Protein AF-A0A8C3UJZ3-F1 (afdb_monomer)

InterPro domains:
  IPR001356 Homeodomain [PS50071] (40-111)
  IPR001356 Homeodomain [SM00389] (41-115)
  IPR001356 Homeodomain [cd00086] (43-111)
  IPR009057 Homedomain-like superfamily [SSF46689] (44-112)
  IPR013087 Zinc finger C2H2-type [PF12874] (192-211)
  IPR013087 Zinc finger C2H2-type [PS00028] (129-149)
  IPR013087 Zinc finger C2H2-type [PS00028] (194-215)
  IPR013087 Zinc finger C2H2-type [PS50157] (192-220)
  IPR013087 Zinc finger C2H2-type [SM00355] (127-149)
  IPR013087 Zinc finger C2H2-type [SM00355] (192-215)
  IPR027008 Teashirt family [PTHR12487] (1-232)
  IPR058631 Teashirt homolog 1-3-like, homeodomain [PF26094] (50-114)

Mean predicted aligned error: 18.96 Å

Radius of gyration: 28.38 Å; Cα contacts (8 Å, |Δi|>4): 207; chains: 1; bounding box: 66×86×56 Å

Secondary structure (DSSP, 8-state):
--------------PPP---------------------------------HHHHHHHHHHHHHTEEE-TTS-EEEPPPPHHHHHHHHHHH---HHHHHHHHHHHHHHHHHHSB-SSEE-TTTT--EEE-TTT--EE-SHHHHHHHHHHHHTS-GGGTTT--HHHHHHHHHHTTS----------------EEEETTT--EESSHHHHHHHHHHHH---TTGGGTTEEEE---

pLDDT: mean 71.3, std 23.34, range [29.48, 97.38]

Organism: Catharus ustulatus (NCBI:txid91951)

Sequence (232 aa):
MLKNLTESHTSKSSTPSSISEKSDIDGTTIEEPEESTPAQKRKGRQSNWNPQHLLILQAQFAASLRQTSEGKYIMSDLSPQERMHISRFTGLSMTTISHWLANVKYQLRRTGGTKFLKNLDTGHPVFFCNDCASQIRTPSTYISHLESHLGFRLRDLSKLSSEQINNQIAQAKSPSEKLVTSSPEEDIGTSYQCKLCNRTFASKHAVKLHLSKTHGKSPEDHLLYVSELEKQ

Solvent-accessible surface area (backbone atoms only — not comparable to full-atom values): 15012 Å² total; per-residue (Å²): 132,93,86,81,86,88,87,89,86,87,85,86,84,85,80,86,85,87,88,84,87,88,86,89,87,84,90,83,93,82,83,87,80,92,76,86,77,73,78,82,73,74,71,75,80,74,72,81,80,52,72,67,53,54,48,54,52,51,33,55,52,38,70,33,48,41,72,48,98,86,52,28,56,47,78,53,79,76,52,76,63,58,47,48,30,52,22,68,74,60,72,41,51,69,66,58,54,49,51,51,52,50,50,53,57,47,33,41,75,74,68,48,29,59,94,45,40,30,41,40,84,77,38,60,34,42,34,39,43,84,92,76,70,48,76,38,68,49,52,71,61,45,33,56,51,44,26,64,76,68,75,51,64,77,86,43,49,83,71,60,48,70,68,58,47,56,49,48,70,53,39,76,76,54,94,82,78,91,83,90,83,92,82,81,89,86,79,100,64,64,32,26,26,32,72,87,75,69,48,71,28,87,32,73,65,58,42,51,53,42,39,37,76,76,66,70,46,56,88,75,57,47,68,79,40,48,44,80,46,72,82,130

Foldseek 3Di:
DDDDDDDDDDDDDDDDDDDDDDDDDDDDDDDDDDDDDPDPPPPPPPQPDDPLLVLLLLLVQLVQWDADPVLATDGHDDDPLLLVLSCLQRVDDSVRSVVVSVVQVVCCVPPQDDPAWHDRGVSFIWGADPVPRDIDTHSVVSNVVSCLVLVHHSVCSNPDDSVNSVVSVVCCQPDDDDDDDDDDDDDQAFWKAFQRRRRIDRDPVVQLVCCCPPVVDDSVCSVVGIDTDDDD

Structure (mmCIF, N/CA/C/O backbone):
data_AF-A0A8C3UJZ3-F1
#
_entry.id   AF-A0A8C3UJZ3-F1
#
loop_
_atom_site.group_PDB
_atom_site.id
_atom_site.type_symbol
_atom_site.label_atom_id
_atom_site.label_alt_id
_atom_site.label_comp_id
_atom_site.label_asym_id
_atom_site.label_entity_id
_atom_site.label_seq_id
_atom_site.pdbx_PDB_ins_code
_atom_site.Cartn_x
_atom_site.Cartn_y
_atom_site.Cartn_z
_atom_site.occupancy
_atom_site.B_iso_or_equiv
_atom_site.auth_seq_id
_atom_site.auth_comp_id
_atom_site.auth_asym_id
_atom_site.auth_atom_id
_atom_site.pdbx_PDB_model_num
ATOM 1 N N . MET A 1 1 ? -26.154 40.085 -19.722 1.00 33.50 1 MET A N 1
ATOM 2 C CA . MET A 1 1 ? -25.268 40.525 -20.826 1.00 33.50 1 MET A CA 1
ATOM 3 C C . MET A 1 1 ? -24.692 41.894 -20.480 1.00 33.50 1 MET A C 1
ATOM 5 O O . MET A 1 1 ? -25.422 42.663 -19.877 1.00 33.50 1 MET A O 1
ATOM 9 N N . LEU A 1 2 ? -23.453 42.170 -20.912 1.00 34.91 2 LEU A N 1
ATOM 10 C CA . LEU A 1 2 ? -22.799 43.490 -21.056 1.00 34.91 2 LEU A CA 1
ATOM 11 C C . LEU A 1 2 ? -22.657 44.438 -19.840 1.00 34.91 2 LEU A C 1
ATOM 13 O O . LEU A 1 2 ? -23.647 44.952 -19.327 1.00 34.91 2 LEU A O 1
ATOM 17 N N . LYS A 1 3 ? -21.382 44.760 -19.545 1.00 39.28 3 LYS A N 1
ATOM 18 C CA . LYS A 1 3 ? -20.747 46.046 -19.135 1.00 39.28 3 LYS A CA 1
ATOM 19 C C . LYS A 1 3 ? -19.562 45.705 -18.209 1.00 39.28 3 LYS A C 1
ATOM 21 O O . LYS A 1 3 ? -19.803 45.184 -17.130 1.00 39.28 3 LYS A O 1
ATOM 26 N N . ASN A 1 4 ? -18.290 45.714 -18.623 1.00 32.19 4 ASN A N 1
ATOM 27 C CA . ASN A 1 4 ? -17.420 46.713 -19.286 1.00 32.19 4 ASN A CA 1
ATOM 28 C C . ASN A 1 4 ? -16.524 47.440 -18.264 1.00 32.19 4 ASN A C 1
ATOM 30 O O . ASN A 1 4 ? -17.065 48.108 -17.398 1.00 32.19 4 ASN A O 1
ATOM 34 N N . LEU A 1 5 ? -15.202 47.324 -18.480 1.00 34.84 5 LEU A N 1
ATOM 35 C CA . LEU A 1 5 ? -14.125 48.332 -18.349 1.00 34.84 5 LEU A CA 1
ATOM 36 C C . LEU A 1 5 ? -14.029 49.190 -17.052 1.00 34.84 5 LEU A C 1
ATOM 38 O O . LEU A 1 5 ? -15.002 49.819 -16.659 1.00 34.84 5 LEU A O 1
ATOM 42 N N . THR A 1 6 ? -12.871 49.340 -16.387 1.00 33.91 6 THR A N 1
ATOM 43 C CA . THR A 1 6 ? -11.517 48.788 -16.659 1.00 33.91 6 THR A CA 1
ATOM 44 C C . THR A 1 6 ? -10.861 48.230 -15.364 1.00 33.91 6 THR A C 1
ATOM 46 O O . THR A 1 6 ? -11.423 47.270 -14.849 1.00 33.91 6 THR A O 1
ATOM 49 N N . GLU A 1 7 ? -9.732 48.638 -14.747 1.00 32.38 7 GLU A N 1
ATOM 50 C CA . GLU A 1 7 ? -8.654 49.635 -14.984 1.00 32.38 7 GLU A CA 1
ATOM 51 C C . GLU A 1 7 ? -7.336 49.158 -14.318 1.00 32.38 7 GLU A C 1
ATOM 53 O O . GLU A 1 7 ? -7.323 48.150 -13.610 1.00 32.38 7 GLU A O 1
ATOM 58 N N . SER A 1 8 ? -6.210 49.844 -14.552 1.00 34.34 8 SER A N 1
ATOM 59 C CA . SER A 1 8 ? -4.867 49.428 -14.108 1.00 34.34 8 SER A CA 1
ATOM 60 C C . SER A 1 8 ? -4.338 50.177 -12.880 1.00 34.34 8 SER A C 1
ATOM 62 O O . SER A 1 8 ? -4.344 51.404 -12.876 1.00 34.34 8 SER A O 1
ATOM 64 N N . HIS A 1 9 ? -3.696 49.470 -11.941 1.00 36.22 9 HIS A N 1
ATOM 65 C CA . HIS A 1 9 ? -2.680 50.063 -11.058 1.00 36.22 9 HIS A CA 1
ATOM 66 C C . HIS A 1 9 ? -1.499 49.115 -10.813 1.00 36.22 9 HIS A C 1
ATOM 68 O O . HIS A 1 9 ? -1.666 47.948 -10.465 1.00 36.22 9 HIS A O 1
ATOM 74 N N . THR A 1 10 ? -0.285 49.645 -10.968 1.00 32.81 10 THR A N 1
ATOM 75 C CA . THR A 1 10 ? 0.984 48.967 -10.670 1.00 32.81 10 THR A CA 1
ATOM 76 C C . THR A 1 10 ? 1.541 49.406 -9.321 1.00 32.81 10 THR A C 1
ATOM 78 O O . THR A 1 10 ? 1.505 50.594 -9.005 1.00 32.81 10 THR A O 1
ATOM 81 N N . SER A 1 11 ? 2.198 48.507 -8.588 1.00 32.75 11 SER A N 1
ATOM 82 C CA . SER A 1 11 ? 3.225 48.877 -7.603 1.00 32.75 11 SER A CA 1
ATOM 83 C C . SER A 1 11 ? 4.217 47.736 -7.399 1.00 32.75 11 SER A C 1
ATOM 85 O O . SER A 1 11 ? 3.836 46.568 -7.384 1.00 32.75 11 SER A O 1
ATOM 87 N N . LYS A 1 12 ? 5.501 48.084 -7.274 1.00 33.56 12 LYS A N 1
ATOM 88 C CA . LYS A 1 12 ? 6.601 47.154 -6.989 1.00 33.56 12 LYS A CA 1
ATOM 89 C C . LYS A 1 12 ? 7.040 47.314 -5.535 1.00 33.56 12 LYS A C 1
ATOM 91 O O . LYS A 1 12 ? 6.955 48.403 -4.981 1.00 33.56 12 LYS A O 1
ATOM 96 N N . SER A 1 13 ? 7.590 46.246 -4.974 1.00 32.00 13 SER A N 1
ATOM 97 C CA . SER A 1 13 ? 8.424 46.268 -3.774 1.00 32.00 13 SER A CA 1
ATOM 98 C C . SER A 1 13 ? 9.439 45.131 -3.912 1.00 32.00 13 SER A C 1
ATOM 100 O O . SER A 1 13 ? 9.042 44.051 -4.341 1.00 32.00 13 SER A O 1
ATOM 102 N N . SER A 1 14 ? 10.721 45.200 -3.570 1.00 34.09 14 SER A N 1
ATOM 103 C CA . SER A 1 14 ? 11.725 46.258 -3.367 1.00 34.09 14 SER A CA 1
ATOM 104 C C . SER A 1 14 ? 12.866 45.506 -2.676 1.00 34.09 14 SER A C 1
ATOM 106 O O . SER A 1 14 ? 12.746 45.146 -1.507 1.00 34.09 14 SER A O 1
ATOM 108 N N . THR A 1 15 ? 13.933 45.185 -3.405 1.00 38.44 15 THR A N 1
ATOM 109 C CA . THR A 1 15 ? 15.082 44.433 -2.868 1.00 38.44 15 THR A CA 1
ATOM 110 C C . THR A 1 15 ? 16.143 45.421 -2.371 1.00 38.44 15 THR A C 1
ATOM 112 O O . THR A 1 15 ? 16.404 46.390 -3.086 1.00 38.44 15 THR A O 1
ATOM 115 N N . PRO A 1 16 ? 16.770 45.229 -1.194 1.00 40.16 16 PRO A N 1
ATOM 116 C CA . PRO A 1 16 ? 17.829 46.122 -0.730 1.00 40.16 16 PRO A CA 1
ATOM 117 C C . PRO A 1 16 ? 19.116 45.951 -1.551 1.00 40.16 16 PRO A C 1
ATOM 119 O O . PRO A 1 16 ? 19.526 44.832 -1.863 1.00 40.16 16 PRO A O 1
ATOM 122 N N . SER A 1 17 ? 19.761 47.073 -1.867 1.00 33.62 17 SER A N 1
ATOM 123 C CA . SER A 1 17 ? 21.067 47.128 -2.533 1.00 33.62 17 SER A CA 1
ATOM 124 C C . SER A 1 17 ? 22.223 46.880 -1.560 1.00 33.62 17 SER A C 1
ATOM 126 O O . SER A 1 17 ? 22.108 47.149 -0.366 1.00 33.62 17 SER A O 1
ATOM 128 N N . SER A 1 18 ? 23.380 46.490 -2.095 1.00 36.25 18 SER A N 1
ATOM 129 C CA . SER A 1 18 ? 24.679 46.762 -1.470 1.00 36.25 18 SER A CA 1
ATOM 130 C C . SER A 1 18 ? 25.680 47.197 -2.544 1.00 36.25 18 SER A C 1
ATOM 132 O O . SER A 1 18 ? 25.517 46.847 -3.714 1.00 36.25 18 SER A O 1
ATOM 134 N N . ILE A 1 19 ? 26.664 48.006 -2.158 1.00 37.31 19 ILE A N 1
ATOM 135 C CA . ILE A 1 19 ? 27.559 48.756 -3.053 1.00 37.31 19 ILE A CA 1
ATOM 136 C C . ILE A 1 19 ? 29.014 48.292 -2.929 1.00 37.31 19 ILE A C 1
ATOM 138 O O . ILE A 1 19 ? 29.428 47.807 -1.877 1.00 37.31 19 ILE A O 1
ATOM 142 N N . SER A 1 20 ? 29.807 48.488 -3.985 1.00 33.19 20 SER A N 1
ATOM 143 C CA . SER A 1 20 ? 31.274 48.575 -3.928 1.00 33.19 20 SER A CA 1
ATOM 144 C C . SER A 1 20 ? 31.807 49.300 -5.167 1.00 33.19 20 SER A C 1
ATOM 146 O O . SER A 1 20 ? 31.243 49.185 -6.254 1.00 33.19 20 SER A O 1
ATOM 148 N N . GLU A 1 21 ? 32.873 50.070 -4.975 1.00 32.41 21 GLU A N 1
ATOM 149 C CA . GLU A 1 21 ? 33.509 50.954 -5.962 1.00 32.41 21 GLU A CA 1
ATOM 150 C C . GLU A 1 21 ? 34.534 50.167 -6.812 1.00 32.41 21 GLU A C 1
ATOM 152 O O . GLU A 1 21 ? 35.209 49.274 -6.310 1.00 32.41 21 GLU A O 1
ATOM 157 N N . LYS A 1 22 ? 34.492 50.274 -8.147 1.00 39.88 22 LYS A N 1
ATOM 158 C CA . LYS A 1 22 ? 35.124 51.292 -9.018 1.00 39.88 22 LYS A CA 1
ATOM 159 C C . LYS A 1 22 ? 36.610 51.027 -9.327 1.00 39.88 22 LYS A C 1
ATOM 161 O O . LYS A 1 22 ? 37.468 51.159 -8.461 1.00 39.88 22 LYS A O 1
ATOM 166 N N . SER A 1 23 ? 36.908 50.863 -10.615 1.00 34.34 23 SER A N 1
ATOM 167 C CA . SER A 1 23 ? 38.156 51.319 -11.245 1.00 34.34 23 SER A CA 1
ATOM 168 C C . SER A 1 23 ? 37.944 51.505 -12.754 1.00 34.34 23 SER A C 1
ATOM 170 O O . SER A 1 23 ? 37.215 50.736 -13.376 1.00 34.34 23 SER A O 1
ATOM 172 N N . ASP A 1 24 ? 38.547 52.551 -13.325 1.00 39.00 24 ASP A N 1
ATOM 173 C CA . ASP A 1 24 ? 38.423 52.924 -14.740 1.00 39.00 24 ASP A CA 1
ATOM 174 C C . ASP A 1 24 ? 39.713 52.562 -15.505 1.00 39.00 24 ASP A C 1
ATOM 176 O O . ASP A 1 24 ? 40.813 52.826 -15.014 1.00 39.00 24 ASP A O 1
ATOM 180 N N . ILE A 1 25 ? 39.594 52.002 -16.713 1.00 43.25 25 ILE A N 1
ATOM 181 C CA . ILE A 1 25 ? 40.680 51.893 -17.705 1.00 43.25 25 ILE A CA 1
ATOM 182 C C . ILE A 1 25 ? 40.076 51.845 -19.119 1.00 43.25 25 ILE A C 1
ATOM 184 O O . ILE A 1 25 ? 39.004 51.276 -19.316 1.00 43.25 25 ILE A O 1
ATOM 188 N N . ASP A 1 26 ? 40.741 52.488 -20.078 1.00 37.47 26 ASP A N 1
ATOM 189 C CA . ASP A 1 26 ? 40.218 52.805 -21.413 1.00 37.47 26 ASP A CA 1
ATOM 190 C C . ASP A 1 26 ? 40.831 51.933 -22.531 1.00 37.47 26 ASP A C 1
ATOM 192 O O . ASP A 1 26 ? 41.952 51.440 -22.405 1.00 37.47 26 ASP A O 1
ATOM 196 N N . GLY A 1 27 ? 40.104 51.814 -23.648 1.00 32.28 27 GLY A N 1
ATOM 197 C CA . GLY A 1 27 ? 40.634 51.476 -24.971 1.00 32.28 27 GLY A CA 1
ATOM 198 C C . GLY A 1 27 ? 40.777 49.994 -25.345 1.00 32.28 27 GLY A C 1
ATOM 199 O O . GLY A 1 27 ? 41.798 49.376 -25.054 1.00 32.28 27 GLY A O 1
ATOM 200 N N . THR A 1 28 ? 39.831 49.468 -26.143 1.00 32.19 28 THR A N 1
ATOM 201 C CA . THR A 1 28 ? 40.079 48.773 -27.440 1.00 32.19 28 THR A CA 1
ATOM 202 C C . THR A 1 28 ? 38.766 48.268 -28.061 1.00 32.19 28 THR A C 1
ATOM 204 O O . THR A 1 28 ? 37.969 47.609 -27.401 1.00 32.19 28 THR A O 1
ATOM 207 N N . THR A 1 29 ? 38.565 48.536 -29.355 1.00 40.00 29 THR A N 1
ATOM 208 C CA . THR A 1 29 ? 37.421 48.059 -30.154 1.00 40.00 29 THR A CA 1
ATOM 209 C C . THR A 1 29 ? 37.632 46.629 -30.663 1.00 40.00 29 THR A C 1
ATOM 211 O O . THR A 1 29 ? 38.606 46.386 -31.371 1.00 40.00 29 THR A O 1
ATOM 214 N N . ILE A 1 30 ? 36.684 45.722 -30.394 1.00 38.75 30 ILE A N 1
ATOM 215 C CA . ILE A 1 30 ? 36.446 44.472 -31.148 1.00 38.75 30 ILE A CA 1
ATOM 216 C C . ILE A 1 30 ? 34.920 44.281 -31.275 1.00 38.75 30 ILE A C 1
ATOM 218 O O . ILE A 1 30 ? 34.175 44.675 -30.377 1.00 38.75 30 ILE A O 1
ATOM 222 N N . GLU A 1 31 ? 34.457 43.736 -32.401 1.00 34.25 31 GLU A N 1
ATOM 223 C CA . GLU A 1 31 ? 33.044 43.677 -32.809 1.00 34.25 31 GLU A CA 1
ATOM 224 C C . GLU A 1 31 ? 32.370 42.318 -32.517 1.00 34.25 31 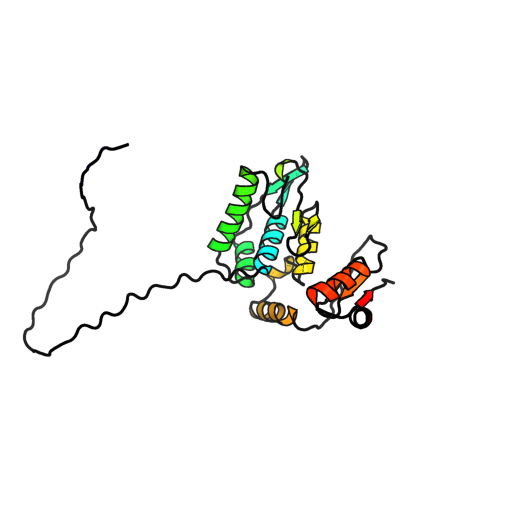GLU A C 1
ATOM 226 O O . GLU A 1 31 ? 32.975 41.285 -32.784 1.00 34.25 31 GLU A O 1
ATOM 231 N N . GLU A 1 32 ? 31.097 42.368 -32.082 1.00 38.25 32 GLU A N 1
ATOM 232 C CA . GLU A 1 32 ? 30.018 41.355 -32.242 1.00 38.25 32 GLU A CA 1
ATOM 233 C C . GLU A 1 32 ? 30.230 39.879 -31.781 1.00 38.25 32 GLU A C 1
ATOM 235 O O . GLU A 1 32 ? 31.341 39.456 -31.467 1.00 38.25 32 GLU A O 1
ATOM 240 N N . PRO A 1 33 ? 29.168 39.033 -31.738 1.00 40.59 33 PRO A N 1
ATOM 241 C CA . PRO A 1 33 ? 27.718 39.301 -31.757 1.00 40.59 33 PRO A CA 1
ATOM 242 C C . PRO A 1 33 ? 27.006 38.838 -30.457 1.00 40.59 33 PRO A C 1
ATOM 244 O O . PRO A 1 33 ? 27.629 38.355 -29.511 1.00 40.59 33 PRO A O 1
ATOM 247 N N . GLU A 1 34 ? 25.672 38.939 -30.402 1.00 43.19 34 GLU A N 1
ATOM 248 C CA . GLU A 1 34 ? 24.874 38.283 -29.354 1.00 43.19 34 GLU A CA 1
ATOM 249 C C . GLU A 1 34 ? 24.897 36.744 -29.481 1.00 43.19 34 GLU A C 1
ATOM 251 O O . GLU A 1 34 ? 24.502 36.204 -30.514 1.00 43.19 34 GLU A O 1
ATOM 256 N N . GLU A 1 35 ? 25.204 36.018 -28.396 1.00 33.97 35 GLU A N 1
ATOM 257 C CA . GLU A 1 35 ? 24.768 34.619 -28.245 1.00 33.97 35 GLU A CA 1
ATOM 258 C C . GLU A 1 35 ? 23.935 34.428 -26.966 1.00 33.97 35 GLU A C 1
ATOM 260 O O . GLU A 1 35 ? 24.427 34.353 -25.835 1.00 33.97 35 GLU A O 1
ATOM 265 N N . SER A 1 36 ? 22.617 34.349 -27.155 1.00 37.31 36 SER A N 1
ATOM 266 C CA . SER A 1 36 ? 21.626 34.259 -26.084 1.00 37.31 36 SER A CA 1
ATOM 267 C C . SER A 1 36 ? 21.578 32.858 -25.458 1.00 37.31 36 SER A C 1
ATOM 269 O O . SER A 1 36 ? 20.699 32.050 -25.776 1.00 37.31 36 SER A O 1
ATOM 271 N N . THR A 1 37 ? 22.512 32.555 -24.551 1.00 32.41 37 THR A N 1
ATOM 272 C CA . THR A 1 37 ? 22.540 31.261 -23.845 1.00 32.41 37 THR A CA 1
ATOM 273 C C . THR A 1 37 ? 21.238 31.026 -23.051 1.00 32.41 37 THR A C 1
ATOM 275 O O . THR A 1 37 ? 20.899 31.789 -22.140 1.00 32.41 37 THR A O 1
ATOM 278 N N . PRO A 1 38 ? 20.443 29.983 -23.370 1.00 37.31 38 PRO A N 1
ATOM 279 C CA . PRO A 1 38 ? 19.124 29.818 -22.776 1.00 37.31 38 PRO A CA 1
ATOM 280 C C . PRO A 1 38 ? 19.246 29.346 -21.326 1.00 37.31 38 PRO A C 1
ATOM 282 O O . PRO A 1 38 ? 19.733 28.245 -21.060 1.00 37.31 38 PRO A O 1
ATOM 285 N N . ALA A 1 39 ? 18.750 30.168 -20.393 1.00 37.94 39 ALA A N 1
ATOM 286 C CA . ALA A 1 39 ? 18.782 29.911 -18.954 1.00 37.94 39 ALA A CA 1
ATOM 287 C C . ALA A 1 39 ? 18.444 28.445 -18.631 1.00 37.94 39 ALA A C 1
ATOM 289 O O . ALA A 1 39 ? 17.346 27.966 -18.935 1.00 37.94 39 ALA A O 1
ATOM 290 N N . GLN A 1 40 ? 19.408 27.740 -18.029 1.00 45.81 40 GLN A N 1
ATOM 291 C CA . GLN A 1 40 ? 19.435 26.281 -17.919 1.00 45.81 40 GLN A CA 1
ATOM 292 C C . GLN A 1 40 ? 18.346 25.767 -16.962 1.00 45.81 40 GLN A C 1
ATOM 294 O O . GLN A 1 40 ? 18.601 25.423 -15.805 1.00 45.81 40 GLN A O 1
ATOM 299 N N . LYS A 1 41 ? 17.099 25.721 -17.452 1.00 36.53 41 LYS A N 1
ATOM 300 C CA . LYS A 1 41 ? 15.920 25.222 -16.737 1.00 36.53 41 LYS A CA 1
ATOM 301 C C . LYS A 1 41 ? 16.212 23.811 -16.242 1.00 36.53 41 LYS A C 1
ATOM 303 O O . LYS A 1 41 ? 16.113 22.849 -17.004 1.00 36.53 41 LYS A O 1
ATOM 308 N N . ARG A 1 42 ? 16.541 23.689 -14.950 1.00 46.16 42 ARG A N 1
ATOM 309 C CA . ARG A 1 42 ? 16.658 22.409 -14.244 1.00 46.16 42 ARG A CA 1
ATOM 310 C C . ARG A 1 42 ? 15.338 21.662 -14.422 1.00 46.16 42 ARG A C 1
ATOM 312 O O . ARG A 1 42 ? 14.379 21.936 -13.704 1.00 46.16 42 ARG A O 1
ATOM 319 N N . LYS A 1 43 ? 15.283 20.739 -15.395 1.00 45.34 43 LYS A N 1
ATOM 320 C CA . LYS A 1 43 ? 14.158 19.814 -15.579 1.00 45.34 43 LYS A CA 1
ATOM 321 C C . LYS A 1 43 ? 13.925 19.151 -14.229 1.00 45.34 43 LYS A C 1
ATOM 323 O O . LYS A 1 43 ? 14.777 18.394 -13.764 1.00 45.34 43 LYS A O 1
ATOM 328 N N . GLY A 1 44 ? 12.808 19.491 -13.586 1.00 41.19 44 GLY A N 1
ATOM 329 C CA . GLY A 1 44 ? 12.451 18.926 -12.293 1.00 41.19 44 GLY A CA 1
ATOM 330 C C . GLY A 1 44 ? 12.494 17.410 -12.414 1.00 41.19 44 GLY A C 1
ATOM 331 O O . GLY A 1 44 ? 11.862 16.856 -13.315 1.00 41.19 44 GLY A O 1
ATOM 332 N N . ARG A 1 45 ? 13.293 16.756 -11.564 1.00 47.91 45 ARG A N 1
ATOM 333 C CA . ARG A 1 45 ? 13.516 15.308 -11.606 1.00 47.91 45 ARG A CA 1
ATOM 334 C C . ARG A 1 45 ? 12.222 14.610 -11.193 1.00 47.91 45 ARG A C 1
ATOM 336 O O . ARG A 1 45 ? 12.060 14.274 -10.022 1.00 47.91 45 ARG A O 1
ATOM 343 N N . GLN A 1 46 ? 11.287 14.462 -12.136 1.00 50.53 46 GLN A N 1
ATOM 344 C CA . GLN A 1 46 ? 10.046 13.735 -11.905 1.00 50.53 46 GLN A CA 1
ATOM 345 C C . GLN A 1 46 ? 10.415 12.360 -11.359 1.00 50.53 46 GLN A C 1
ATOM 347 O O . GLN A 1 46 ? 11.244 11.643 -11.922 1.00 50.53 46 GLN A O 1
ATOM 352 N N . SER A 1 47 ? 9.838 12.026 -10.212 1.00 55.34 47 SER A N 1
ATOM 353 C CA . SER A 1 47 ? 9.971 10.707 -9.628 1.00 55.34 47 SER A CA 1
ATOM 354 C C . SER A 1 47 ? 9.254 9.721 -10.541 1.00 55.34 47 SER A C 1
ATOM 356 O O . SER A 1 47 ? 8.028 9.702 -10.594 1.00 55.34 47 SER A O 1
ATOM 358 N N . ASN A 1 48 ? 10.020 8.918 -11.281 1.00 60.25 48 ASN A N 1
ATOM 359 C CA . ASN A 1 48 ? 9.474 7.864 -12.130 1.00 60.25 48 ASN A CA 1
ATOM 360 C C . ASN A 1 48 ? 8.730 6.850 -11.246 1.00 60.25 48 ASN A C 1
ATOM 362 O O . ASN A 1 48 ? 9.336 6.029 -10.554 1.00 60.25 48 ASN A O 1
ATOM 366 N N . TRP A 1 49 ? 7.403 6.952 -11.234 1.00 76.56 49 TRP A N 1
ATOM 367 C CA . TRP A 1 49 ? 6.523 6.132 -10.412 1.00 76.56 49 TRP A CA 1
ATOM 368 C C . TRP A 1 49 ? 6.351 4.739 -11.025 1.00 76.56 49 TRP A C 1
ATOM 370 O O . TRP A 1 49 ? 5.448 4.496 -11.821 1.00 76.56 49 TRP A O 1
ATOM 380 N N . ASN A 1 50 ? 7.215 3.808 -10.623 1.00 81.94 50 ASN A N 1
ATOM 381 C CA . ASN A 1 50 ? 7.020 2.376 -10.840 1.00 81.94 50 ASN A CA 1
ATOM 382 C C . ASN A 1 50 ? 5.821 1.886 -9.987 1.00 81.94 50 ASN A C 1
ATOM 384 O O . ASN A 1 50 ? 5.772 2.218 -8.798 1.00 81.94 50 ASN A O 1
ATOM 388 N N . PRO A 1 51 ? 4.884 1.078 -10.528 1.00 82.31 51 PRO A N 1
ATOM 389 C CA . PRO A 1 51 ? 3.817 0.433 -9.755 1.00 82.31 51 PRO A CA 1
ATOM 390 C C . PRO A 1 51 ? 4.2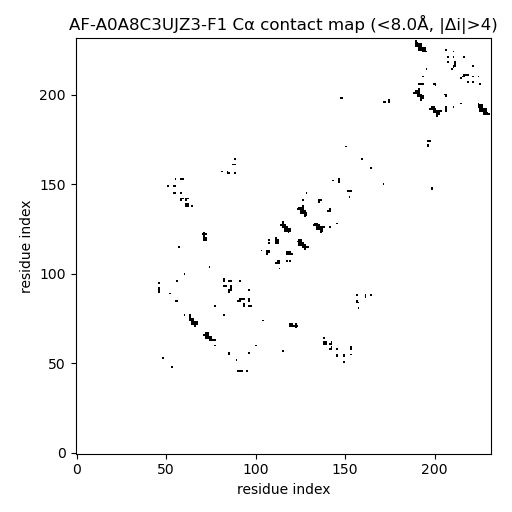82 -0.242 -8.452 1.00 82.31 51 PRO A C 1
ATOM 392 O O . PRO A 1 51 ? 3.619 -0.102 -7.426 1.00 82.31 51 PRO A O 1
ATOM 395 N N . GLN A 1 52 ? 5.463 -0.873 -8.438 1.00 85.88 52 GLN A N 1
ATOM 396 C CA . GLN A 1 52 ? 6.038 -1.494 -7.234 1.00 85.88 52 GLN A CA 1
ATOM 397 C C . GLN A 1 52 ? 6.243 -0.492 -6.082 1.00 85.88 52 GLN A C 1
ATOM 399 O O . GLN A 1 52 ? 6.097 -0.857 -4.916 1.00 85.88 52 GLN A O 1
ATOM 404 N N . HIS A 1 53 ? 6.516 0.786 -6.377 1.00 91.44 53 HIS A N 1
ATOM 405 C CA . HIS A 1 53 ? 6.659 1.821 -5.346 1.00 91.44 53 HIS A CA 1
ATOM 406 C C . HIS A 1 53 ? 5.338 2.066 -4.605 1.00 91.44 53 HIS A C 1
ATOM 408 O O . HIS A 1 53 ? 5.351 2.351 -3.408 1.00 91.44 53 HIS A O 1
ATOM 414 N N . LEU A 1 54 ? 4.194 1.931 -5.290 1.00 93.19 54 LEU A N 1
ATOM 415 C CA . LEU A 1 54 ? 2.879 2.045 -4.660 1.00 93.19 54 LEU A CA 1
ATOM 416 C C . LEU A 1 54 ? 2.597 0.846 -3.751 1.00 93.19 54 LEU A C 1
ATOM 418 O O . LEU A 1 54 ? 2.101 1.061 -2.650 1.00 93.19 54 LEU A O 1
ATOM 422 N N . LEU A 1 55 ? 2.963 -0.377 -4.149 1.00 93.81 55 LEU A N 1
ATOM 423 C CA . LEU A 1 55 ? 2.824 -1.566 -3.294 1.00 93.81 55 LEU A CA 1
ATOM 424 C C . LEU A 1 55 ? 3.652 -1.413 -2.002 1.00 93.81 55 LEU A C 1
ATOM 426 O O . LEU A 1 55 ? 3.129 -1.597 -0.905 1.00 93.81 55 LEU A O 1
ATOM 430 N N . ILE A 1 56 ? 4.914 -0.978 -2.118 1.00 94.06 56 ILE A N 1
ATOM 431 C CA . ILE A 1 56 ? 5.800 -0.722 -0.967 1.00 94.06 56 ILE A CA 1
ATOM 432 C C . ILE A 1 56 ? 5.206 0.347 -0.039 1.00 94.06 56 ILE A C 1
ATOM 434 O O . ILE A 1 56 ? 5.131 0.138 1.171 1.00 94.06 56 ILE A O 1
ATOM 438 N N . LEU A 1 57 ? 4.747 1.478 -0.587 1.00 95.56 57 LEU A N 1
ATOM 439 C CA . LEU A 1 57 ? 4.157 2.565 0.201 1.00 95.56 57 LEU A CA 1
ATOM 440 C C . LEU A 1 57 ? 2.830 2.173 0.864 1.00 95.56 57 LEU A C 1
ATOM 442 O O . LEU A 1 57 ? 2.596 2.548 2.011 1.00 95.56 57 LEU A O 1
ATOM 446 N N . GLN A 1 58 ? 1.978 1.402 0.185 1.00 96.06 58 GLN A N 1
ATOM 447 C CA . GLN A 1 58 ? 0.728 0.889 0.749 1.00 96.06 58 GLN A CA 1
ATOM 448 C C . GLN A 1 58 ? 0.975 -0.100 1.887 1.00 96.06 58 GLN A C 1
ATOM 450 O O . GLN A 1 58 ? 0.303 -0.015 2.914 1.00 96.06 58 GLN A O 1
ATOM 455 N N . ALA A 1 59 ? 1.947 -1.002 1.741 1.00 95.50 59 ALA A N 1
ATOM 456 C CA . ALA A 1 59 ? 2.270 -1.971 2.781 1.00 95.50 59 ALA A CA 1
ATOM 457 C C . ALA A 1 59 ? 2.951 -1.312 3.993 1.00 95.50 59 ALA A C 1
ATOM 459 O O . ALA A 1 59 ? 2.601 -1.613 5.131 1.00 95.50 59 ALA A O 1
ATOM 460 N N . GLN A 1 60 ? 3.852 -0.350 3.768 1.00 95.19 60 GLN A N 1
ATOM 461 C CA . GLN A 1 60 ? 4.449 0.468 4.833 1.00 95.19 60 GLN A CA 1
ATOM 462 C C . GLN A 1 60 ? 3.399 1.329 5.551 1.00 95.19 60 GLN A C 1
ATOM 464 O O . GLN A 1 60 ? 3.394 1.423 6.777 1.00 95.19 60 GLN A O 1
ATOM 469 N N . PHE A 1 61 ? 2.441 1.897 4.812 1.00 96.12 61 PHE A N 1
ATOM 470 C CA . PHE A 1 61 ? 1.296 2.576 5.414 1.00 96.12 61 PHE A CA 1
ATOM 471 C C . PHE A 1 61 ? 0.446 1.613 6.256 1.00 96.12 61 PHE A C 1
ATOM 473 O O . PHE A 1 61 ? 0.131 1.939 7.400 1.00 96.12 61 PHE A O 1
ATOM 480 N N . ALA A 1 62 ? 0.128 0.418 5.746 1.00 95.88 62 ALA A N 1
ATOM 481 C CA . ALA A 1 62 ? -0.618 -0.599 6.488 1.00 95.88 62 ALA A CA 1
ATOM 482 C C . ALA A 1 62 ? 0.122 -1.058 7.759 1.00 95.88 62 ALA A C 1
ATOM 484 O O . ALA A 1 62 ? -0.513 -1.229 8.795 1.00 95.88 62 ALA A O 1
ATOM 485 N N . ALA A 1 63 ? 1.454 -1.172 7.718 1.00 94.38 63 ALA A N 1
ATOM 486 C CA . ALA A 1 63 ? 2.287 -1.492 8.881 1.00 94.38 63 ALA A CA 1
ATOM 487 C C . ALA A 1 63 ? 2.300 -0.374 9.943 1.00 94.38 63 ALA A C 1
ATOM 489 O O . ALA A 1 63 ? 2.473 -0.649 11.128 1.00 94.38 63 ALA A O 1
ATOM 490 N N . SER A 1 64 ? 2.068 0.882 9.542 1.00 94.00 64 SER A N 1
ATOM 491 C CA . SER A 1 64 ? 1.947 2.021 10.467 1.00 94.00 64 SER A CA 1
ATOM 492 C C . SER A 1 64 ? 0.592 2.105 11.192 1.00 94.00 64 SER A C 1
ATOM 494 O O . SER A 1 64 ? 0.431 2.913 12.116 1.00 94.00 64 SER A O 1
ATOM 496 N N . LEU A 1 65 ? -0.394 1.288 10.804 1.00 93.94 65 LEU A N 1
ATOM 497 C CA . LEU A 1 65 ? -1.698 1.233 11.464 1.00 93.94 65 LEU A CA 1
ATOM 498 C C . LEU A 1 65 ? -1.586 0.489 12.800 1.00 93.94 65 LEU A C 1
ATOM 500 O O . LEU A 1 65 ? -1.209 -0.680 12.842 1.00 93.94 65 LEU A O 1
ATOM 504 N N . ARG A 1 66 ? -1.972 1.149 13.894 1.00 92.00 66 ARG A N 1
ATOM 505 C CA . ARG A 1 66 ? -2.113 0.520 15.216 1.00 92.00 66 ARG A CA 1
ATOM 506 C C . ARG A 1 66 ? -3.590 0.375 15.551 1.00 92.00 66 ARG A C 1
ATOM 508 O O . ARG A 1 66 ? -4.353 1.312 15.339 1.00 92.00 66 ARG A O 1
ATOM 515 N N . GLN A 1 67 ? -3.984 -0.782 16.069 1.00 91.19 67 GLN A N 1
ATOM 516 C CA . GLN A 1 67 ? -5.335 -0.993 16.585 1.00 91.19 67 GLN A CA 1
ATOM 517 C C . GLN A 1 67 ? -5.420 -0.491 18.033 1.00 91.19 67 GLN A C 1
ATOM 519 O O . GLN A 1 67 ? -4.460 -0.636 18.791 1.00 91.19 67 GLN A O 1
ATOM 524 N N . THR A 1 68 ? -6.539 0.122 18.411 1.00 90.00 68 THR A N 1
ATOM 525 C CA . THR A 1 68 ? -6.834 0.511 19.797 1.00 90.00 68 THR A CA 1
ATOM 526 C C . THR A 1 68 ? -7.612 -0.594 20.515 1.00 90.00 68 THR A C 1
ATOM 528 O O . THR A 1 68 ? -8.115 -1.525 19.887 1.00 90.00 68 THR A O 1
ATOM 531 N N . SER A 1 69 ? -7.763 -0.476 21.836 1.00 87.88 69 SER A N 1
ATOM 532 C CA . SER A 1 69 ? -8.633 -1.346 22.644 1.00 87.88 69 SER A CA 1
ATOM 533 C C . SER A 1 69 ? -10.103 -1.331 22.199 1.00 87.88 69 SER A C 1
ATOM 535 O O . SER A 1 69 ? -10.818 -2.299 22.423 1.00 87.88 69 SER A O 1
ATOM 537 N N . GLU A 1 70 ? -10.547 -0.269 21.519 1.00 84.12 70 GLU A N 1
ATOM 538 C CA . GLU A 1 70 ? -11.883 -0.151 20.912 1.00 84.12 70 GLU A CA 1
ATOM 539 C C . GLU A 1 70 ? -11.990 -0.834 19.531 1.00 84.12 70 GLU A C 1
ATOM 541 O O . GLU A 1 70 ? -12.967 -0.633 18.813 1.00 84.12 70 GLU A O 1
ATOM 546 N N . GLY A 1 71 ? -10.957 -1.556 19.083 1.00 82.56 71 GLY A N 1
ATOM 547 C CA . GLY A 1 71 ? -10.899 -2.203 17.766 1.00 82.56 71 GLY A CA 1
ATOM 548 C C . GLY A 1 71 ? -10.665 -1.255 16.578 1.00 82.56 71 GLY A C 1
ATOM 549 O O . GLY A 1 71 ? -10.344 -1.723 15.485 1.00 82.56 71 GLY A O 1
ATOM 550 N N . LYS A 1 72 ? -10.768 0.066 16.778 1.00 88.12 72 LYS A N 1
ATOM 551 C CA . LYS A 1 72 ? -10.502 1.113 15.773 1.00 88.12 72 LYS A CA 1
ATOM 552 C C . LYS A 1 72 ? -9.016 1.179 15.408 1.00 88.12 72 LYS A C 1
ATOM 554 O O . LYS A 1 72 ? -8.158 0.824 16.211 1.00 88.12 72 LYS A O 1
ATOM 559 N N . TYR A 1 73 ? -8.696 1.702 14.224 1.00 90.56 73 TYR A N 1
ATOM 560 C CA . TYR A 1 73 ? -7.309 1.867 13.776 1.00 90.56 73 TYR A CA 1
ATOM 561 C C . TYR A 1 73 ? -6.860 3.331 13.769 1.00 90.56 73 TYR A C 1
ATOM 563 O O . TYR A 1 73 ? -7.480 4.189 13.141 1.00 90.56 73 TYR A O 1
ATOM 571 N N . ILE A 1 74 ? -5.720 3.603 14.405 1.00 90.75 74 ILE A N 1
ATOM 572 C CA . ILE A 1 74 ? -5.020 4.889 14.350 1.00 90.75 74 ILE A CA 1
ATOM 573 C C . ILE A 1 74 ? -3.824 4.818 13.392 1.00 90.75 74 ILE A C 1
ATOM 575 O O . ILE A 1 74 ? -3.083 3.835 13.340 1.00 90.75 74 ILE A O 1
ATOM 579 N N . MET A 1 75 ? -3.630 5.888 12.621 1.00 92.06 75 MET A N 1
ATOM 580 C CA . MET A 1 75 ? -2.547 6.006 11.643 1.00 92.06 75 MET A CA 1
ATOM 581 C C . MET A 1 75 ? -1.304 6.612 12.303 1.00 92.06 75 MET A C 1
ATOM 583 O O . MET A 1 75 ? -1.227 7.837 12.439 1.00 92.06 75 MET A O 1
ATOM 587 N N . SER A 1 76 ? -0.320 5.786 12.671 1.00 89.81 76 SER A N 1
ATOM 588 C CA . SER A 1 76 ? 0.986 6.291 13.126 1.00 89.81 76 SER A CA 1
ATOM 589 C C . SER A 1 76 ? 1.656 7.101 12.011 1.00 89.81 76 SER A C 1
ATOM 591 O O . SER A 1 76 ? 1.348 6.942 10.827 1.00 89.81 76 SER A O 1
ATOM 593 N N . ASP A 1 77 ? 2.591 7.984 12.347 1.00 89.00 77 ASP A N 1
ATOM 594 C CA . ASP A 1 77 ? 3.571 8.444 11.363 1.00 89.00 77 ASP A CA 1
ATOM 595 C C . ASP A 1 77 ? 4.730 7.458 11.285 1.00 89.00 77 ASP A C 1
ATOM 597 O O . ASP A 1 77 ? 5.201 6.967 12.308 1.00 89.00 77 ASP A O 1
ATOM 601 N N . LEU A 1 78 ? 5.190 7.186 10.061 1.00 90.44 78 LEU A N 1
ATOM 602 C CA . LEU A 1 78 ? 6.488 6.550 9.864 1.00 90.44 78 LEU A CA 1
ATOM 603 C C . LEU A 1 78 ? 7.567 7.445 10.485 1.00 90.44 78 LEU A C 1
ATOM 605 O O . LEU A 1 78 ? 7.462 8.677 10.475 1.00 90.44 78 LEU A O 1
ATOM 609 N N . SER A 1 79 ? 8.634 6.840 10.981 1.00 91.00 79 SER A N 1
ATOM 610 C CA . SER A 1 79 ? 9.845 7.534 11.410 1.00 91.00 79 SER A CA 1
ATOM 611 C C . SER A 1 79 ? 10.599 8.148 10.216 1.00 91.00 79 SER A C 1
ATOM 613 O O . SER A 1 79 ? 10.363 7.793 9.052 1.00 91.00 79 SER A O 1
ATOM 615 N N . PRO A 1 80 ? 11.543 9.078 10.453 1.00 91.44 80 PRO A N 1
ATOM 616 C CA . PRO A 1 80 ? 12.482 9.515 9.419 1.00 91.44 80 PRO A CA 1
ATOM 617 C C . PRO A 1 80 ? 13.298 8.348 8.836 1.00 91.44 80 PRO A C 1
ATOM 619 O O . PRO A 1 80 ? 13.585 8.340 7.641 1.00 91.44 80 PRO A O 1
ATOM 622 N N . GLN A 1 81 ? 13.614 7.337 9.653 1.00 90.62 81 GLN A N 1
ATOM 623 C CA . GLN A 1 81 ? 14.406 6.174 9.253 1.00 90.62 81 GLN A CA 1
ATOM 624 C C . GLN A 1 81 ? 13.631 5.225 8.321 1.00 90.62 81 GLN A C 1
ATOM 626 O O . GLN A 1 81 ? 14.156 4.826 7.286 1.00 90.62 81 GLN A O 1
ATOM 631 N N . GLU A 1 82 ? 12.362 4.924 8.613 1.00 90.50 82 GLU A N 1
ATOM 632 C CA . GLU A 1 82 ? 11.508 4.125 7.715 1.00 90.50 82 GLU A CA 1
ATOM 633 C C . GLU A 1 82 ? 11.310 4.824 6.364 1.00 90.50 82 GLU A C 1
ATOM 635 O O . GLU A 1 82 ? 11.451 4.192 5.315 1.00 90.50 82 GLU A O 1
ATOM 640 N N . ARG A 1 83 ? 11.092 6.151 6.362 1.00 93.25 83 ARG A N 1
ATOM 641 C CA . ARG A 1 83 ? 11.089 6.932 5.111 1.00 93.25 83 ARG A CA 1
ATOM 642 C C . ARG A 1 83 ? 12.433 6.815 4.381 1.00 93.25 83 ARG A C 1
ATOM 644 O O . ARG A 1 83 ? 12.428 6.623 3.165 1.00 93.25 83 ARG A O 1
ATOM 651 N N . MET A 1 84 ? 13.567 6.891 5.089 1.00 92.12 84 MET A N 1
ATOM 652 C CA . MET A 1 84 ? 14.910 6.734 4.509 1.00 92.12 84 MET A CA 1
ATOM 653 C C . MET A 1 84 ? 15.095 5.375 3.822 1.00 92.12 84 MET A C 1
ATOM 655 O O . MET A 1 84 ? 15.582 5.343 2.693 1.00 92.12 84 MET A O 1
ATOM 659 N N . HIS A 1 85 ? 14.659 4.275 4.441 1.00 90.19 85 HIS A N 1
ATOM 660 C CA . HIS A 1 85 ? 14.704 2.941 3.830 1.00 90.19 85 HIS A CA 1
ATOM 661 C C . HIS A 1 85 ? 13.868 2.875 2.540 1.00 90.19 85 HIS A C 1
ATOM 663 O O . HIS A 1 85 ? 14.372 2.457 1.498 1.00 90.19 85 HIS A O 1
ATOM 669 N N . ILE A 1 86 ? 12.629 3.386 2.563 1.00 90.94 86 ILE A N 1
ATOM 670 C CA . ILE A 1 86 ? 11.763 3.453 1.371 1.00 90.94 86 ILE A CA 1
ATOM 671 C C . ILE A 1 86 ? 12.423 4.276 0.252 1.00 90.94 86 ILE A C 1
ATOM 673 O O . ILE A 1 86 ? 12.360 3.889 -0.913 1.00 90.94 86 ILE A O 1
ATOM 677 N N . SER A 1 87 ? 13.080 5.391 0.578 1.00 91.19 87 SER A N 1
ATOM 678 C CA . SER A 1 87 ? 13.764 6.248 -0.401 1.00 91.19 87 SER A CA 1
ATOM 679 C C . SER A 1 87 ? 14.991 5.586 -1.019 1.00 91.19 87 SER A C 1
ATOM 681 O O . SER A 1 87 ? 15.143 5.632 -2.238 1.00 91.19 87 SER A O 1
ATOM 683 N N . ARG A 1 88 ? 15.818 4.909 -0.208 1.00 87.06 88 ARG A N 1
ATOM 684 C CA . ARG A 1 88 ? 16.963 4.124 -0.699 1.00 87.06 88 ARG A CA 1
ATOM 685 C C . ARG A 1 88 ? 16.520 3.020 -1.660 1.00 87.06 88 ARG A C 1
ATOM 687 O O . ARG A 1 88 ? 17.167 2.825 -2.680 1.00 87.06 88 ARG A O 1
ATOM 694 N N . PHE A 1 89 ? 15.397 2.359 -1.373 1.00 84.75 89 PHE A N 1
ATOM 695 C CA . PHE A 1 89 ? 14.869 1.288 -2.219 1.00 84.75 89 PHE A CA 1
ATOM 696 C C . PHE A 1 89 ? 14.178 1.781 -3.501 1.00 84.75 89 PHE A C 1
ATOM 698 O O . PHE A 1 89 ? 14.362 1.206 -4.567 1.00 84.75 89 PHE A O 1
ATOM 705 N N . THR A 1 90 ? 13.361 2.834 -3.415 1.00 87.06 90 THR A N 1
ATOM 706 C CA . THR A 1 90 ? 12.497 3.286 -4.531 1.00 87.06 90 THR A CA 1
ATOM 707 C C . THR A 1 90 ? 13.071 4.450 -5.345 1.00 87.06 90 THR A C 1
ATOM 709 O O . THR A 1 90 ? 12.485 4.863 -6.344 1.00 87.06 90 THR A O 1
ATOM 712 N N . GLY A 1 91 ? 14.164 5.074 -4.894 1.00 88.06 91 GLY A N 1
ATOM 713 C CA . GLY A 1 91 ? 14.687 6.315 -5.476 1.00 88.06 91 GLY A CA 1
ATOM 714 C C . GLY A 1 91 ? 13.757 7.534 -5.338 1.00 88.06 91 GLY A C 1
ATOM 715 O O . GLY A 1 91 ? 14.074 8.608 -5.856 1.00 88.06 91 GLY A O 1
ATOM 716 N N . LEU A 1 92 ? 12.610 7.405 -4.654 1.00 90.50 92 LEU A N 1
ATOM 717 C CA . LEU A 1 92 ? 11.696 8.511 -4.361 1.00 90.50 92 LEU A CA 1
ATOM 718 C C . LEU A 1 92 ? 12.292 9.424 -3.281 1.00 90.50 92 LEU A C 1
ATOM 720 O O . LEU A 1 92 ? 12.908 8.948 -2.330 1.00 90.50 92 LEU A O 1
ATOM 724 N N . SER A 1 93 ? 12.075 10.739 -3.370 1.00 92.06 93 SER A N 1
ATOM 725 C CA . SER A 1 93 ? 12.564 11.672 -2.342 1.00 92.06 93 SER A CA 1
ATOM 726 C C . SER A 1 93 ? 11.764 11.580 -1.033 1.00 92.06 93 SER A C 1
ATOM 728 O O . SER A 1 93 ? 10.579 11.235 -1.047 1.00 92.06 93 SER A O 1
ATOM 730 N N . MET A 1 94 ? 12.373 11.989 0.092 1.00 92.38 94 MET A N 1
ATOM 731 C CA . MET A 1 94 ? 11.686 12.156 1.389 1.00 92.38 94 MET A CA 1
ATOM 732 C C . MET A 1 94 ? 10.380 12.943 1.260 1.00 92.38 94 MET A C 1
ATOM 734 O O . MET A 1 94 ? 9.352 12.546 1.808 1.00 92.38 94 MET A O 1
ATOM 738 N N . THR A 1 95 ? 10.412 14.034 0.496 1.00 93.06 95 THR A N 1
ATOM 739 C CA . THR A 1 95 ? 9.266 14.908 0.237 1.00 93.06 95 THR A CA 1
ATOM 740 C C . THR A 1 95 ? 8.182 14.190 -0.565 1.00 93.06 95 THR A C 1
ATOM 742 O O . THR A 1 95 ? 7.014 14.265 -0.204 1.00 93.06 95 THR A O 1
ATOM 745 N N . THR A 1 96 ? 8.557 13.421 -1.595 1.00 94.00 96 THR A N 1
ATOM 746 C CA . THR A 1 96 ? 7.616 12.624 -2.407 1.00 94.00 96 THR A CA 1
ATOM 747 C C . THR A 1 96 ? 6.878 11.593 -1.550 1.00 94.00 96 THR A C 1
ATOM 749 O O . THR A 1 96 ? 5.652 11.513 -1.590 1.00 94.00 96 THR A O 1
ATOM 752 N N . ILE A 1 97 ? 7.624 10.846 -0.730 1.00 94.31 97 ILE A N 1
ATOM 753 C CA . ILE A 1 97 ? 7.086 9.835 0.192 1.00 94.31 97 ILE A CA 1
ATOM 754 C C . ILE A 1 97 ? 6.164 10.497 1.227 1.00 94.31 97 ILE A C 1
ATOM 756 O O . ILE A 1 97 ? 5.050 10.033 1.463 1.00 94.31 97 ILE A O 1
ATOM 760 N N . SER A 1 98 ? 6.592 11.620 1.806 1.00 95.06 98 SER A N 1
ATOM 761 C CA . SER A 1 98 ? 5.827 12.344 2.830 1.00 95.06 98 SER A CA 1
ATOM 762 C C . SER A 1 98 ? 4.542 12.966 2.279 1.00 95.06 98 SER A C 1
ATOM 764 O O . SER A 1 98 ? 3.504 12.871 2.928 1.00 95.06 98 SER A O 1
ATOM 766 N N . HIS A 1 99 ? 4.570 13.534 1.070 1.00 95.62 99 HIS A N 1
ATOM 767 C CA . HIS A 1 99 ? 3.376 14.055 0.397 1.00 95.62 99 HIS A CA 1
ATOM 768 C C . HIS A 1 99 ? 2.381 12.942 0.040 1.00 95.62 99 HIS A C 1
ATOM 770 O O . HIS A 1 99 ? 1.178 13.135 0.207 1.00 95.62 99 HIS A O 1
ATOM 776 N N . TRP A 1 100 ? 2.857 11.765 -0.389 1.00 95.81 100 TRP A N 1
ATOM 777 C CA . TRP A 1 100 ? 1.989 10.607 -0.632 1.00 95.81 100 TRP A CA 1
ATOM 778 C C . TRP A 1 100 ? 1.299 10.142 0.660 1.00 95.81 100 TRP A C 1
ATOM 780 O O . TRP A 1 100 ? 0.076 10.008 0.693 1.00 95.81 100 TRP A O 1
ATOM 790 N N . LEU A 1 101 ? 2.058 9.989 1.753 1.00 96.12 101 LEU A N 1
ATOM 791 C CA . LEU A 1 101 ? 1.524 9.607 3.068 1.00 96.12 101 LEU A CA 1
ATOM 792 C C . LEU A 1 101 ? 0.513 10.638 3.591 1.00 96.12 101 LEU A C 1
ATOM 794 O O . LEU A 1 101 ? -0.560 10.265 4.065 1.00 96.12 101 LEU A O 1
ATOM 798 N N . ALA A 1 102 ? 0.821 11.932 3.469 1.00 95.50 102 ALA A N 1
ATOM 799 C CA . ALA A 1 102 ? -0.080 13.013 3.856 1.00 95.50 102 ALA A CA 1
ATOM 800 C C . ALA A 1 102 ? -1.377 13.003 3.029 1.00 95.50 102 ALA A C 1
ATOM 802 O O . ALA A 1 102 ? -2.457 13.162 3.594 1.00 95.50 102 ALA A O 1
ATOM 803 N N . ASN A 1 103 ? -1.298 12.750 1.717 1.00 95.75 103 ASN A N 1
ATOM 804 C CA . ASN A 1 103 ? -2.470 12.635 0.847 1.00 95.75 103 ASN A CA 1
ATOM 805 C C . ASN A 1 103 ? -3.364 11.446 1.240 1.00 95.75 103 ASN A C 1
ATOM 807 O O . ASN A 1 103 ? -4.574 11.618 1.370 1.00 95.75 103 ASN A O 1
ATOM 811 N N . VAL A 1 104 ? -2.778 10.275 1.512 1.00 95.88 104 VAL A N 1
ATOM 812 C CA . VAL A 1 104 ? -3.506 9.086 1.991 1.00 95.88 104 VAL A CA 1
ATOM 813 C C . VAL A 1 104 ? -4.193 9.360 3.333 1.00 95.88 104 VAL A C 1
ATOM 815 O O . VAL A 1 104 ? -5.399 9.138 3.455 1.00 95.88 104 VAL A O 1
ATOM 818 N N . LYS A 1 105 ? -3.473 9.921 4.316 1.00 94.69 105 LYS A N 1
ATOM 819 C CA . LYS A 1 105 ? -4.041 10.309 5.622 1.00 94.69 105 LYS A CA 1
ATOM 820 C C . LYS A 1 105 ? -5.155 11.353 5.490 1.00 94.69 105 LYS A C 1
ATOM 822 O O . LYS A 1 105 ? -6.146 11.279 6.213 1.00 94.69 105 LYS A O 1
ATOM 827 N N . TYR A 1 106 ? -5.009 12.313 4.576 1.00 95.31 106 TYR A N 1
ATOM 828 C CA . TYR A 1 106 ? -6.011 13.345 4.303 1.00 95.31 106 TYR A CA 1
ATOM 829 C C . TYR A 1 106 ? -7.287 12.761 3.689 1.00 95.31 106 TYR A C 1
ATOM 831 O O . TYR A 1 106 ? -8.380 13.069 4.158 1.00 95.31 106 TYR A O 1
ATOM 839 N N . GLN A 1 107 ? -7.159 11.891 2.683 1.00 94.94 107 GLN A N 1
ATOM 840 C CA . GLN A 1 107 ? -8.300 11.225 2.0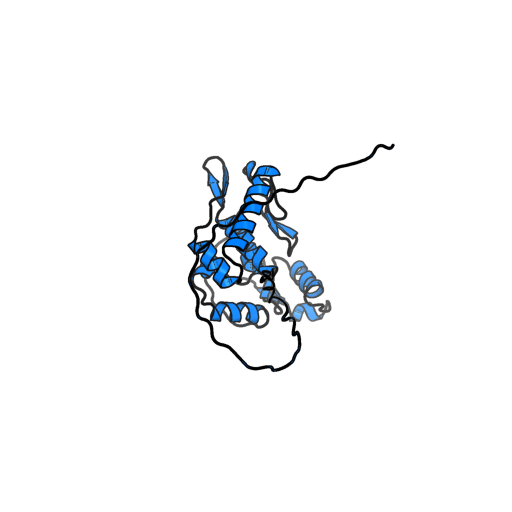52 1.00 94.94 107 GLN A CA 1
ATOM 841 C C . GLN A 1 107 ? -9.069 10.374 3.068 1.00 94.94 107 GLN A C 1
ATOM 843 O O . GLN A 1 107 ? -10.261 10.594 3.255 1.00 94.94 107 GLN A O 1
ATOM 848 N N . LEU A 1 108 ? -8.384 9.519 3.838 1.00 93.69 108 LEU A N 1
ATOM 849 C CA . LEU A 1 108 ? -9.020 8.715 4.892 1.00 93.69 108 LEU A CA 1
ATOM 850 C C . LEU A 1 108 ? -9.800 9.573 5.904 1.00 93.69 108 LEU A C 1
ATOM 852 O O . LEU A 1 108 ? -10.901 9.198 6.290 1.00 93.69 108 LEU A O 1
ATOM 856 N N . ARG A 1 109 ? -9.275 10.748 6.283 1.00 92.06 109 ARG A N 1
ATOM 857 C CA . ARG A 1 109 ? -9.951 11.694 7.192 1.00 92.06 109 ARG A CA 1
ATOM 858 C C . ARG A 1 109 ? -11.096 12.491 6.555 1.00 92.06 109 ARG A C 1
ATOM 860 O O . ARG A 1 109 ? -11.972 12.933 7.288 1.00 92.06 109 ARG A O 1
ATOM 867 N N . ARG A 1 110 ? -11.081 12.732 5.238 1.00 93.25 110 ARG A N 1
ATOM 868 C CA . ARG A 1 110 ? -12.067 13.591 4.547 1.00 93.25 110 ARG A CA 1
ATOM 869 C C . ARG A 1 110 ? -13.179 12.816 3.834 1.00 93.25 110 ARG A C 1
ATOM 871 O O . ARG A 1 110 ? -14.266 13.357 3.665 1.00 93.25 110 ARG A O 1
ATOM 878 N N . THR A 1 111 ? -12.909 11.596 3.378 1.00 92.56 111 THR A N 1
ATOM 879 C CA . THR A 1 111 ? -13.819 10.802 2.529 1.00 92.56 111 THR A CA 1
ATOM 880 C C . THR A 1 111 ? -14.035 9.371 3.035 1.00 92.56 111 THR A C 1
ATOM 882 O O . THR A 1 111 ? -14.713 8.591 2.371 1.00 92.56 111 THR A O 1
ATOM 885 N N . GLY A 1 112 ? -13.451 8.999 4.183 1.00 88.12 112 GLY A N 1
ATOM 886 C CA . GLY A 1 112 ? -13.539 7.647 4.758 1.00 88.12 112 GLY A CA 1
ATOM 887 C C . GLY A 1 112 ? -12.763 6.571 3.982 1.00 88.12 112 GLY A C 1
ATOM 888 O O . GLY A 1 112 ? -12.824 5.385 4.319 1.00 88.12 112 GLY A O 1
ATOM 889 N N . GLY A 1 113 ? -12.022 6.943 2.930 1.00 93.56 113 GLY A N 1
ATOM 890 C CA . GLY A 1 113 ? -11.392 5.960 2.058 1.00 93.56 113 GLY A CA 1
ATOM 891 C C . GLY A 1 113 ? -10.380 6.495 1.052 1.00 93.56 113 GLY A C 1
ATOM 892 O O . GLY A 1 113 ? -10.179 7.688 0.853 1.00 93.56 113 GLY A O 1
ATOM 893 N N . THR A 1 114 ? -9.730 5.548 0.390 1.00 95.50 114 THR A N 1
ATOM 894 C CA . THR A 1 114 ? -8.807 5.723 -0.733 1.00 95.50 114 THR A CA 1
ATOM 895 C C . THR A 1 114 ? -9.096 4.649 -1.786 1.00 95.50 114 THR A C 1
ATOM 897 O O . THR A 1 114 ? -10.013 3.839 -1.636 1.00 95.50 114 THR A O 1
ATOM 900 N N . LYS A 1 115 ? -8.284 4.590 -2.849 1.00 93.44 115 LYS A N 1
ATOM 901 C CA . LYS A 1 115 ? -8.359 3.509 -3.844 1.00 93.44 115 LYS A CA 1
ATOM 902 C C . LYS A 1 115 ? -8.028 2.117 -3.279 1.00 93.44 115 LYS A C 1
ATOM 904 O O . LYS A 1 115 ? -8.509 1.143 -3.842 1.00 93.44 115 LYS A O 1
ATOM 909 N N . PHE A 1 116 ? -7.231 2.022 -2.208 1.00 96.25 116 PHE A N 1
ATOM 910 C CA . PHE A 1 116 ? -6.706 0.747 -1.687 1.00 96.25 116 PHE A CA 1
ATOM 911 C C . PHE A 1 116 ? -7.159 0.407 -0.257 1.00 96.25 116 PHE A C 1
ATOM 913 O O . PHE A 1 116 ? -6.850 -0.675 0.229 1.00 96.25 116 PHE A O 1
ATOM 920 N N . LEU A 1 117 ? -7.861 1.313 0.431 1.00 96.50 117 LEU A N 1
ATOM 921 C CA . LEU A 1 117 ? -8.307 1.146 1.819 1.00 96.50 117 LEU A CA 1
ATOM 922 C C . LEU A 1 117 ? -9.562 1.984 2.087 1.00 96.50 117 LEU A C 1
ATOM 924 O O . LEU A 1 117 ? -9.567 3.173 1.772 1.00 96.50 117 LEU A O 1
ATOM 928 N N . LYS A 1 118 ? -10.589 1.389 2.699 1.00 95.00 118 LYS A N 1
ATOM 929 C CA . LYS A 1 118 ? -11.832 2.042 3.157 1.00 95.00 118 LYS A CA 1
ATOM 930 C C . LYS A 1 118 ? -12.201 1.596 4.579 1.00 95.00 118 LYS A C 1
ATOM 932 O O . LYS A 1 118 ? -11.627 0.626 5.072 1.00 95.00 118 LYS A O 1
ATOM 937 N N . ASN A 1 119 ? -13.181 2.261 5.196 1.00 92.25 119 ASN A N 1
ATOM 938 C CA . ASN A 1 119 ? -13.852 1.845 6.442 1.00 92.25 119 ASN A CA 1
ATOM 939 C C . ASN A 1 119 ? -12.939 1.797 7.692 1.00 92.25 119 ASN A C 1
ATOM 941 O O . ASN A 1 119 ? -13.257 1.129 8.678 1.00 92.25 119 ASN A O 1
ATOM 945 N N . LEU A 1 120 ? -11.791 2.482 7.660 1.00 90.12 120 LEU A N 1
ATOM 946 C CA . LEU A 1 120 ? -10.766 2.455 8.716 1.00 90.12 120 LEU A CA 1
ATOM 947 C C . LEU A 1 120 ? -11.268 3.029 10.059 1.00 90.12 120 LEU A C 1
ATOM 949 O O . LEU A 1 120 ? -10.882 2.570 11.132 1.00 90.12 120 LEU A O 1
ATOM 953 N N . ASP A 1 121 ? -12.143 4.024 9.965 1.00 85.62 121 ASP A N 1
ATOM 954 C CA . ASP A 1 121 ? -12.874 4.703 11.035 1.00 85.62 121 ASP A CA 1
ATOM 955 C C . ASP A 1 121 ? -13.888 3.790 11.743 1.00 85.62 121 ASP A C 1
ATOM 957 O O . ASP A 1 121 ? -13.993 3.813 12.969 1.00 85.62 121 ASP A O 1
ATOM 961 N N . THR A 1 122 ? -14.571 2.923 10.989 1.00 87.38 122 THR A N 1
ATOM 962 C CA . THR A 1 122 ? -15.552 1.952 11.515 1.00 87.38 122 THR A CA 1
ATOM 963 C C . THR A 1 122 ? -14.927 0.772 12.277 1.00 87.38 122 THR A C 1
ATOM 965 O O . THR A 1 122 ? -15.642 -0.131 12.709 1.00 87.38 122 THR A O 1
ATOM 968 N N . GLY A 1 123 ? -13.593 0.715 12.382 1.00 85.94 123 GLY A N 1
ATOM 969 C CA . GLY A 1 123 ? -12.848 -0.423 12.939 1.00 85.94 123 GLY A CA 1
ATOM 970 C C . GLY A 1 123 ? -12.786 -1.663 12.037 1.00 85.94 123 GLY A C 1
ATOM 971 O O . GLY A 1 123 ? -12.056 -2.598 12.349 1.00 85.94 123 GLY A O 1
ATOM 972 N N . HIS A 1 124 ? -13.480 -1.657 10.895 1.00 90.62 124 HIS A N 1
ATOM 973 C CA . HIS A 1 124 ? -13.566 -2.777 9.954 1.00 90.62 124 HIS A CA 1
ATOM 974 C C . HIS A 1 124 ? -12.883 -2.424 8.618 1.00 90.62 124 HIS A C 1
ATOM 976 O O . HIS A 1 124 ? -13.568 -2.265 7.601 1.00 90.62 124 HIS A O 1
ATOM 982 N N . PRO A 1 125 ? -11.545 -2.248 8.589 1.00 94.25 125 PRO A N 1
ATOM 983 C CA . PRO A 1 125 ? -10.839 -1.789 7.401 1.00 94.25 125 PRO A CA 1
ATOM 984 C C . PRO A 1 125 ? -10.954 -2.790 6.252 1.00 94.25 125 PRO A C 1
ATOM 986 O O . PRO A 1 125 ? -10.765 -3.995 6.415 1.00 94.25 125 PRO A O 1
ATOM 989 N N . VAL A 1 126 ? -11.206 -2.267 5.055 1.00 95.75 126 VAL A N 1
ATOM 990 C CA . VAL A 1 126 ? -11.277 -3.060 3.828 1.00 95.75 126 VAL A CA 1
ATOM 991 C C . VAL A 1 126 ? -10.182 -2.592 2.882 1.00 95.75 126 VAL A C 1
ATOM 993 O O . VAL A 1 126 ? -10.264 -1.499 2.317 1.00 95.75 126 VAL A O 1
ATOM 996 N N . PHE A 1 127 ? -9.156 -3.423 2.730 1.00 97.38 127 PHE A N 1
ATOM 997 C CA . PHE A 1 127 ? -8.039 -3.219 1.819 1.00 97.38 127 PHE A CA 1
ATOM 998 C C . PHE A 1 127 ? -8.346 -3.821 0.440 1.00 97.38 127 PHE A C 1
ATOM 1000 O O . PHE A 1 127 ? -9.018 -4.849 0.340 1.00 97.38 127 PHE A O 1
ATOM 1007 N N . PHE A 1 128 ? -7.834 -3.198 -0.622 1.00 97.25 128 PHE A N 1
ATOM 1008 C CA . PHE A 1 128 ? -8.051 -3.597 -2.015 1.00 97.25 128 PHE A CA 1
ATOM 1009 C C . PHE A 1 128 ? -6.724 -3.583 -2.782 1.00 97.25 128 PHE A C 1
ATOM 1011 O O . PHE A 1 128 ? -6.150 -2.516 -3.006 1.00 97.25 128 PHE A O 1
ATOM 1018 N N . CYS A 1 129 ? -6.256 -4.751 -3.228 1.00 93.88 129 CYS A N 1
ATOM 1019 C CA . CYS A 1 129 ? -5.078 -4.841 -4.088 1.00 93.88 129 CYS A CA 1
ATOM 1020 C C . CYS A 1 129 ? -5.453 -4.573 -5.553 1.00 93.88 129 CYS A C 1
ATOM 1022 O O . CYS A 1 129 ? -6.280 -5.277 -6.133 1.00 93.88 129 CYS A O 1
ATOM 1024 N N . ASN A 1 130 ? -4.824 -3.570 -6.169 1.00 90.12 130 ASN A N 1
ATOM 1025 C CA . ASN A 1 130 ? -5.110 -3.170 -7.551 1.00 90.12 130 ASN A CA 1
ATOM 1026 C C . ASN A 1 130 ? -4.631 -4.206 -8.589 1.00 90.12 130 ASN A C 1
ATOM 1028 O O . ASN A 1 130 ? -5.252 -4.356 -9.636 1.00 90.12 130 ASN A O 1
ATOM 1032 N N . ASP A 1 131 ? -3.550 -4.931 -8.301 1.00 87.75 131 ASP A N 1
ATOM 1033 C CA . ASP A 1 131 ? -2.894 -5.847 -9.246 1.00 87.75 131 ASP A CA 1
ATOM 1034 C C . ASP A 1 131 ? -3.662 -7.161 -9.482 1.00 87.75 131 ASP A C 1
ATOM 1036 O O . ASP A 1 131 ? -3.421 -7.854 -10.470 1.00 87.75 131 ASP A O 1
ATOM 1040 N N . CYS A 1 132 ? -4.548 -7.541 -8.558 1.00 89.44 132 CYS A N 1
ATOM 1041 C CA . CYS A 1 132 ? -5.285 -8.811 -8.593 1.00 89.44 132 CYS A CA 1
ATOM 1042 C C . CYS A 1 132 ? -6.751 -8.696 -8.133 1.00 89.44 132 CYS A C 1
ATOM 1044 O O . CYS A 1 132 ? -7.421 -9.715 -7.988 1.00 89.44 132 CYS A O 1
ATOM 1046 N N . ALA A 1 133 ? -7.237 -7.476 -7.874 1.00 92.69 133 ALA A N 1
ATOM 1047 C CA . ALA A 1 133 ? -8.569 -7.164 -7.342 1.00 92.69 133 ALA A CA 1
ATOM 1048 C C . ALA A 1 133 ? -8.933 -7.831 -5.992 1.00 92.69 133 ALA A C 1
ATOM 1050 O O . ALA A 1 133 ? -10.101 -7.828 -5.599 1.00 92.69 133 ALA A O 1
ATOM 1051 N N . SER A 1 134 ? -7.957 -8.376 -5.255 1.00 91.56 134 SER A N 1
ATOM 1052 C CA . SER A 1 134 ? -8.204 -9.045 -3.968 1.00 91.56 134 SER A CA 1
ATOM 1053 C C . SER A 1 134 ? -8.669 -8.063 -2.890 1.00 91.56 134 SER A C 1
ATOM 1055 O O . SER A 1 134 ? -8.052 -7.014 -2.686 1.00 91.56 134 SER A O 1
ATOM 1057 N N . GLN A 1 135 ? -9.727 -8.437 -2.166 1.00 96.50 135 GLN A N 1
ATOM 1058 C CA . GLN A 1 135 ? -10.245 -7.715 -1.003 1.00 96.50 135 GLN A CA 1
ATOM 1059 C C . GLN A 1 135 ? -9.778 -8.393 0.291 1.00 96.50 135 GLN A C 1
ATOM 1061 O O . GLN A 1 135 ? -9.979 -9.592 0.472 1.00 96.50 135 GLN A O 1
ATOM 1066 N N . ILE A 1 136 ? -9.166 -7.629 1.196 1.00 97.12 136 ILE A N 1
ATOM 1067 C CA . ILE A 1 136 ? -8.484 -8.144 2.392 1.00 97.12 136 ILE A CA 1
ATOM 1068 C C . ILE A 1 136 ? -8.909 -7.328 3.626 1.00 97.12 136 ILE A C 1
ATOM 1070 O O . ILE A 1 136 ? -9.133 -6.124 3.524 1.00 97.12 136 ILE A O 1
ATOM 1074 N N . ARG A 1 137 ? -9.066 -7.977 4.791 1.00 94.44 137 ARG A N 1
ATOM 1075 C CA . ARG A 1 137 ? -9.699 -7.382 5.993 1.00 94.44 137 ARG A CA 1
ATOM 1076 C C . ARG A 1 137 ? -8.762 -7.060 7.163 1.00 94.44 137 ARG A C 1
ATOM 1078 O O . ARG A 1 137 ? -9.202 -6.416 8.107 1.00 94.44 137 ARG A O 1
ATOM 1085 N N . THR A 1 138 ? -7.491 -7.474 7.137 1.00 93.31 138 THR A N 1
ATOM 1086 C CA . THR A 1 138 ? -6.532 -7.149 8.213 1.00 93.31 138 THR A CA 1
ATOM 1087 C C . THR A 1 138 ? -5.228 -6.572 7.653 1.00 93.31 138 THR A C 1
ATOM 1089 O O . THR A 1 138 ? -4.801 -6.982 6.570 1.00 93.31 138 THR A O 1
ATOM 1092 N N . PRO A 1 139 ? -4.549 -5.646 8.365 1.00 94.94 139 PRO A N 1
ATOM 1093 C CA . PRO A 1 139 ? -3.298 -5.067 7.876 1.00 94.94 139 PRO A CA 1
ATOM 1094 C C . PRO A 1 139 ? -2.203 -6.118 7.646 1.00 94.94 139 PRO A C 1
ATOM 1096 O O . PRO A 1 139 ? -1.512 -6.069 6.636 1.00 94.94 139 PRO A O 1
ATOM 1099 N N . SER A 1 140 ? -2.068 -7.106 8.538 1.00 94.62 140 SER A N 1
ATOM 1100 C CA . SER A 1 140 ? -1.037 -8.156 8.472 1.00 94.62 140 SER A CA 1
ATOM 1101 C C . SER A 1 140 ? -1.174 -9.077 7.254 1.00 94.62 140 SER A C 1
ATOM 1103 O O . SER A 1 140 ? -0.171 -9.411 6.612 1.00 94.62 140 SER A O 1
ATOM 1105 N N . THR A 1 141 ? -2.406 -9.452 6.897 1.00 95.69 141 THR A N 1
ATOM 1106 C CA . THR A 1 141 ? -2.676 -10.233 5.681 1.00 95.69 141 THR A CA 1
ATOM 1107 C C . THR A 1 141 ? -2.501 -9.380 4.426 1.00 95.69 141 THR A C 1
ATOM 1109 O O . THR A 1 141 ? -1.934 -9.866 3.451 1.00 95.69 141 THR A O 1
ATOM 1112 N N . TYR A 1 142 ? -2.869 -8.091 4.460 1.00 97.19 142 TYR A N 1
ATOM 1113 C CA . TYR A 1 142 ? -2.642 -7.175 3.336 1.00 97.19 142 TYR A CA 1
ATOM 1114 C C . TYR A 1 142 ? -1.149 -6.947 3.063 1.00 97.19 142 TYR A C 1
ATOM 1116 O O . TYR A 1 142 ? -0.713 -7.012 1.917 1.00 97.19 142 TYR A O 1
ATOM 1124 N N . ILE A 1 143 ? -0.348 -6.763 4.115 1.00 96.19 143 ILE A N 1
ATOM 1125 C CA . ILE A 1 143 ? 1.116 -6.668 4.038 1.00 96.19 143 ILE A CA 1
ATOM 1126 C C . ILE A 1 143 ? 1.698 -7.943 3.418 1.00 96.19 143 ILE A C 1
ATOM 1128 O O . ILE A 1 143 ? 2.399 -7.858 2.415 1.00 96.19 143 ILE A O 1
ATOM 1132 N N . SER A 1 144 ? 1.352 -9.120 3.951 1.00 94.56 144 SER A N 1
ATOM 1133 C CA . SER A 1 144 ? 1.865 -10.409 3.451 1.00 94.56 144 SER A CA 1
ATOM 1134 C C . SER A 1 144 ? 1.452 -10.693 1.999 1.00 94.56 144 SER A C 1
ATOM 1136 O O . SER A 1 144 ? 2.201 -11.303 1.239 1.00 94.56 144 SER A O 1
ATOM 1138 N N . HIS A 1 145 ? 0.273 -10.220 1.594 1.00 94.62 145 HIS A N 1
ATOM 1139 C CA . HIS A 1 145 ? -0.197 -10.271 0.214 1.00 94.62 145 HIS A CA 1
ATOM 1140 C C . HIS A 1 145 ? 0.596 -9.330 -0.711 1.00 94.62 145 HIS A C 1
ATOM 1142 O O . HIS A 1 145 ? 1.004 -9.734 -1.795 1.00 94.62 145 HIS A O 1
ATOM 1148 N N . LEU A 1 146 ? 0.879 -8.094 -0.293 1.00 95.31 146 LEU A N 1
ATOM 1149 C CA . LEU A 1 146 ? 1.717 -7.183 -1.081 1.00 95.31 146 LEU A CA 1
ATOM 1150 C C . LEU A 1 146 ? 3.175 -7.671 -1.174 1.00 95.31 146 LEU A C 1
ATOM 1152 O O . LEU A 1 146 ? 3.799 -7.524 -2.223 1.00 95.31 146 LEU A O 1
ATOM 1156 N N . GLU A 1 147 ? 3.697 -8.325 -0.134 1.00 92.44 147 GLU A N 1
ATOM 1157 C CA . GLU A 1 147 ? 5.001 -9.004 -0.169 1.00 92.44 147 GLU A CA 1
ATOM 1158 C C . GLU A 1 147 ? 5.049 -10.122 -1.230 1.00 92.44 147 GLU A C 1
ATOM 1160 O O . GLU A 1 147 ? 6.072 -10.273 -1.896 1.00 92.44 147 GLU A O 1
ATOM 1165 N N . SER A 1 148 ? 3.950 -10.849 -1.483 1.00 90.19 148 SER A N 1
ATOM 1166 C CA . SER A 1 148 ? 3.907 -11.865 -2.554 1.00 90.19 148 SER A CA 1
ATOM 1167 C C . SER A 1 148 ? 3.850 -11.272 -3.971 1.00 90.19 148 SER A C 1
ATOM 1169 O O . SER A 1 148 ? 4.314 -11.905 -4.919 1.00 90.19 148 SER A O 1
ATOM 1171 N N . HIS A 1 149 ? 3.359 -10.036 -4.125 1.00 88.81 149 HIS A N 1
ATOM 1172 C CA . HIS A 1 149 ? 3.479 -9.269 -5.372 1.00 88.81 149 HIS A CA 1
ATOM 1173 C C . HIS A 1 149 ? 4.890 -8.688 -5.581 1.00 88.81 149 HIS A C 1
ATOM 1175 O O . HIS A 1 149 ? 5.311 -8.513 -6.726 1.00 88.81 149 HIS A O 1
ATOM 1181 N N . LEU A 1 150 ? 5.608 -8.388 -4.492 1.00 88.56 150 LEU A N 1
ATOM 1182 C CA . LEU A 1 150 ? 6.953 -7.799 -4.499 1.00 88.56 150 LEU A CA 1
ATOM 1183 C C . LEU A 1 150 ? 8.088 -8.832 -4.586 1.00 88.56 150 LEU A C 1
ATOM 1185 O O . LEU A 1 150 ? 9.151 -8.509 -5.108 1.00 88.56 150 LEU A O 1
ATOM 1189 N N . GLY A 1 151 ? 7.877 -10.053 -4.086 1.00 85.56 151 GLY A N 1
ATOM 1190 C CA . GLY A 1 151 ? 8.876 -11.129 -4.059 1.00 85.56 151 GLY A CA 1
ATOM 1191 C C . GLY A 1 151 ? 9.847 -11.090 -2.870 1.00 85.56 151 GLY A C 1
ATOM 1192 O O . GLY A 1 151 ? 10.707 -11.959 -2.770 1.00 85.56 151 GLY A O 1
ATOM 1193 N N . PHE A 1 152 ? 9.710 -10.125 -1.955 1.00 86.88 152 PHE A N 1
ATOM 1194 C CA . PHE A 1 152 ? 10.561 -9.966 -0.769 1.00 86.88 152 PHE A CA 1
ATOM 1195 C C . PHE A 1 152 ? 9.752 -9.487 0.448 1.00 86.88 152 PHE A C 1
ATOM 1197 O O . PHE A 1 152 ? 8.643 -8.967 0.308 1.00 86.88 152 PHE A O 1
ATOM 1204 N N . ARG A 1 153 ? 10.311 -9.641 1.658 1.00 88.25 153 ARG A N 1
ATOM 1205 C CA . ARG A 1 153 ? 9.694 -9.165 2.908 1.00 88.25 153 ARG A CA 1
ATOM 1206 C C . ARG A 1 153 ? 10.090 -7.716 3.207 1.00 88.25 153 ARG A C 1
ATOM 1208 O O . ARG A 1 153 ? 11.260 -7.345 3.181 1.00 88.25 153 ARG A O 1
ATOM 1215 N N . LEU A 1 154 ? 9.126 -6.889 3.593 1.00 87.00 154 LEU A N 1
ATOM 1216 C CA . LEU A 1 154 ? 9.315 -5.456 3.857 1.00 87.00 154 LEU A CA 1
ATOM 1217 C C . LEU A 1 154 ? 10.179 -5.188 5.095 1.00 87.00 154 LEU A C 1
ATOM 1219 O O . LEU A 1 154 ? 10.784 -4.124 5.203 1.00 87.00 154 LEU A O 1
ATOM 1223 N N . ARG A 1 155 ? 10.285 -6.165 6.006 1.00 84.88 155 ARG A N 1
ATOM 1224 C CA . ARG A 1 155 ? 11.207 -6.129 7.157 1.00 84.88 155 ARG A CA 1
ATOM 1225 C C . ARG A 1 155 ? 12.686 -6.131 6.753 1.00 84.88 155 ARG A C 1
ATOM 1227 O O . ARG A 1 155 ? 13.523 -5.791 7.583 1.00 84.88 155 ARG A O 1
ATOM 1234 N N . ASP A 1 156 ? 13.001 -6.465 5.502 1.00 83.00 156 ASP A N 1
ATOM 1235 C CA . ASP A 1 156 ? 14.368 -6.462 4.979 1.00 83.00 156 ASP A CA 1
ATOM 1236 C C . ASP A 1 156 ? 14.720 -5.162 4.227 1.00 83.00 156 ASP A C 1
ATOM 1238 O O . ASP A 1 156 ? 15.886 -4.937 3.918 1.00 83.00 156 ASP A O 1
ATOM 1242 N N . LEU A 1 157 ? 13.771 -4.227 4.044 1.00 82.06 157 LEU A N 1
ATOM 1243 C CA . LEU A 1 157 ? 14.033 -2.882 3.487 1.00 82.06 157 LEU A CA 1
ATOM 1244 C C . LEU A 1 157 ? 15.085 -2.076 4.273 1.00 82.06 157 LEU A C 1
ATOM 1246 O O . LEU A 1 157 ? 15.678 -1.148 3.729 1.00 82.06 157 LEU A O 1
ATOM 1250 N N . SER A 1 158 ? 15.308 -2.407 5.547 1.00 74.19 158 SER A N 1
ATOM 1251 C CA . SER A 1 158 ? 16.357 -1.827 6.396 1.00 74.19 158 SER A CA 1
ATOM 1252 C C . SER A 1 158 ? 17.722 -2.516 6.265 1.00 74.19 158 SER A C 1
ATOM 1254 O O . SER A 1 158 ? 18.716 -1.968 6.736 1.00 74.19 158 SER A O 1
ATOM 1256 N N . LYS A 1 159 ? 17.774 -3.710 5.658 1.00 70.31 159 LYS A N 1
ATOM 1257 C CA . LYS A 1 159 ? 18.964 -4.573 5.560 1.00 70.31 159 LYS A CA 1
ATOM 1258 C C . LYS A 1 159 ? 19.564 -4.627 4.156 1.00 70.31 159 LYS A C 1
ATOM 1260 O O . LYS A 1 159 ? 20.756 -4.873 4.021 1.00 70.31 159 LYS A O 1
ATOM 1265 N N . LEU A 1 160 ? 18.741 -4.454 3.121 1.00 60.97 160 LEU A N 1
ATOM 1266 C CA . LEU A 1 160 ? 19.168 -4.571 1.729 1.00 60.97 160 LEU A CA 1
ATOM 1267 C C . LEU A 1 160 ? 20.089 -3.406 1.320 1.00 60.97 160 LEU A C 1
ATOM 1269 O O . LEU A 1 160 ? 19.700 -2.240 1.413 1.00 60.97 160 LEU A O 1
ATOM 1273 N N . SER A 1 161 ? 21.289 -3.723 0.819 1.00 56.03 161 SER A N 1
ATOM 1274 C CA . SER A 1 161 ? 22.174 -2.734 0.184 1.00 56.03 161 SER A CA 1
ATOM 1275 C C . SER A 1 161 ? 21.608 -2.268 -1.159 1.00 56.03 161 SER A C 1
ATOM 1277 O O . SER A 1 161 ? 20.974 -3.042 -1.879 1.00 56.03 161 SER A O 1
ATOM 1279 N N . SER A 1 162 ? 21.919 -1.032 -1.553 1.00 55.53 162 SER A N 1
ATOM 1280 C CA . SER A 1 162 ? 21.591 -0.455 -2.864 1.00 55.53 162 SER A CA 1
ATOM 1281 C C . SER A 1 162 ? 21.968 -1.370 -4.042 1.00 55.53 162 SER A C 1
ATOM 1283 O O . SER A 1 162 ? 21.219 -1.447 -5.017 1.00 55.53 162 SER A O 1
ATOM 1285 N N . GLU A 1 163 ? 23.085 -2.108 -3.958 1.00 51.25 163 GLU A N 1
ATOM 1286 C CA . GLU A 1 163 ? 23.478 -3.066 -5.005 1.00 51.25 163 GLU A CA 1
ATOM 1287 C C . GLU A 1 163 ? 22.574 -4.310 -5.041 1.00 51.25 163 GLU A C 1
ATOM 1289 O O . GLU A 1 163 ? 22.160 -4.754 -6.112 1.00 51.25 163 GLU A O 1
ATOM 1294 N N . GLN A 1 164 ? 22.203 -4.844 -3.872 1.00 54.56 164 GLN A N 1
ATOM 1295 C CA . GLN A 1 164 ? 21.286 -5.986 -3.753 1.00 54.56 164 GLN A CA 1
ATOM 1296 C C . GLN A 1 164 ? 19.861 -5.632 -4.203 1.00 54.56 164 GLN A C 1
ATOM 1298 O O . GLN A 1 164 ? 19.131 -6.509 -4.663 1.00 54.56 164 GLN A O 1
ATOM 1303 N N . ILE A 1 165 ? 19.468 -4.361 -4.076 1.00 55.53 165 ILE A N 1
ATOM 1304 C CA . ILE A 1 165 ? 18.157 -3.840 -4.485 1.00 55.53 165 ILE A CA 1
ATOM 1305 C C . ILE A 1 165 ? 18.054 -3.783 -6.011 1.00 55.53 165 ILE A C 1
ATOM 1307 O O . ILE A 1 165 ? 17.119 -4.350 -6.575 1.00 55.53 165 ILE A O 1
ATOM 1311 N N . ASN A 1 166 ? 19.038 -3.183 -6.691 1.00 53.47 166 ASN A N 1
ATOM 1312 C CA . ASN A 1 166 ? 19.085 -3.179 -8.158 1.00 53.47 166 ASN A CA 1
ATOM 1313 C C . ASN A 1 166 ? 19.105 -4.610 -8.720 1.00 53.47 166 ASN A C 1
ATOM 1315 O O . ASN A 1 166 ? 18.358 -4.915 -9.652 1.00 53.47 166 ASN A O 1
ATOM 1319 N N . ASN A 1 167 ? 19.892 -5.502 -8.109 1.00 52.72 167 ASN A N 1
ATOM 1320 C CA . ASN A 1 167 ? 19.959 -6.899 -8.527 1.00 52.72 167 ASN A CA 1
ATOM 1321 C C . ASN A 1 167 ? 18.638 -7.649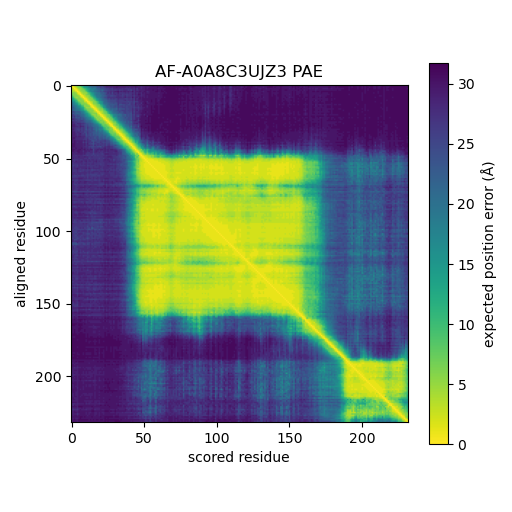 -8.302 1.00 52.72 167 ASN A C 1
ATOM 1323 O O . ASN A 1 167 ? 18.237 -8.382 -9.195 1.00 52.72 167 ASN A O 1
ATOM 1327 N N . GLN A 1 168 ? 17.900 -7.430 -7.207 1.00 55.06 168 GLN A N 1
ATOM 1328 C CA . GLN A 1 168 ? 16.583 -8.063 -7.011 1.00 55.06 168 GLN A CA 1
ATOM 1329 C C . GLN A 1 168 ? 15.492 -7.500 -7.933 1.00 55.06 168 GLN A C 1
ATOM 1331 O O . GLN A 1 168 ? 14.684 -8.262 -8.464 1.00 55.06 168 GLN A O 1
ATOM 1336 N N . ILE A 1 169 ? 15.491 -6.190 -8.201 1.00 56.31 169 ILE A N 1
ATOM 1337 C CA . ILE A 1 169 ? 14.567 -5.574 -9.169 1.00 56.31 169 ILE A CA 1
ATOM 1338 C C . ILE A 1 169 ? 14.843 -6.095 -10.597 1.00 56.31 169 ILE A C 1
ATOM 1340 O O . ILE A 1 169 ? 13.913 -6.230 -11.394 1.00 56.31 169 ILE A O 1
ATOM 1344 N N . ALA A 1 170 ? 16.092 -6.463 -10.911 1.00 49.41 170 ALA A N 1
ATOM 1345 C CA . ALA A 1 170 ? 16.447 -7.177 -12.138 1.00 49.41 170 ALA A CA 1
ATOM 1346 C C . ALA A 1 170 ? 16.100 -8.683 -12.088 1.00 49.41 170 ALA A C 1
ATOM 1348 O O . ALA A 1 170 ? 15.523 -9.205 -13.042 1.00 49.41 170 ALA A O 1
ATOM 1349 N N . GLN A 1 171 ? 16.383 -9.376 -10.977 1.00 41.12 171 GLN A N 1
ATOM 1350 C CA . GLN A 1 171 ?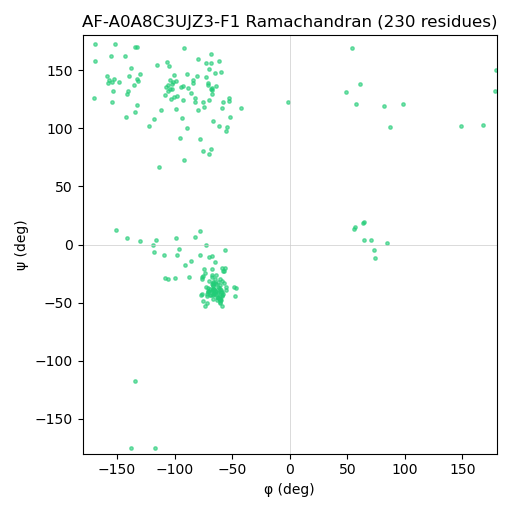 16.122 -10.811 -10.767 1.00 41.12 171 GLN A CA 1
ATOM 1351 C C . GLN A 1 171 ? 14.634 -11.161 -10.641 1.00 41.12 171 GLN A C 1
ATOM 1353 O O . GLN A 1 171 ? 14.264 -12.316 -10.833 1.00 41.12 171 GLN A O 1
ATOM 1358 N N . ALA A 1 172 ? 13.746 -10.172 -10.511 1.00 45.41 172 ALA A N 1
ATOM 1359 C CA . ALA A 1 172 ? 12.327 -10.324 -10.847 1.00 45.41 172 ALA A CA 1
ATOM 1360 C C . ALA A 1 172 ? 12.081 -10.799 -12.308 1.00 45.41 172 ALA A C 1
ATOM 1362 O O . ALA A 1 172 ? 10.937 -11.047 -12.689 1.00 45.41 172 ALA A O 1
ATOM 1363 N N . LYS A 1 173 ? 13.141 -10.934 -13.126 1.00 43.00 173 LYS A N 1
ATOM 1364 C CA . LYS A 1 173 ? 13.158 -11.536 -14.469 1.00 43.00 173 LYS A CA 1
ATOM 1365 C C . LYS A 1 173 ? 14.019 -12.814 -14.597 1.00 43.00 173 LYS A C 1
ATOM 1367 O O . LYS A 1 173 ? 14.150 -13.309 -15.713 1.00 43.00 173 LYS A O 1
ATOM 1372 N N . SER A 1 174 ? 14.616 -13.355 -13.524 1.00 29.48 174 SER A N 1
ATOM 1373 C CA . SER A 1 174 ? 15.503 -14.540 -13.590 1.00 29.48 174 SER A CA 1
ATOM 1374 C C . SER A 1 174 ? 15.563 -15.340 -12.266 1.00 29.48 174 SER A C 1
ATOM 1376 O O . SER A 1 174 ? 15.962 -14.76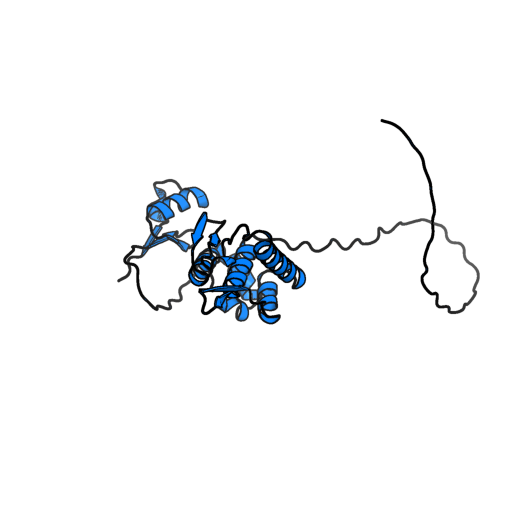6 -11.251 1.00 29.48 174 SER A O 1
ATOM 1378 N N . PRO A 1 175 ? 15.230 -16.648 -12.241 1.00 45.81 175 PRO A N 1
ATOM 1379 C CA . PRO A 1 175 ? 15.060 -17.405 -10.994 1.00 45.81 175 PRO A CA 1
ATOM 1380 C C . PRO A 1 175 ? 16.320 -18.146 -10.493 1.00 45.81 175 PRO A C 1
ATOM 1382 O O . PRO A 1 175 ? 16.848 -18.993 -11.203 1.00 45.81 175 PRO A O 1
ATOM 1385 N N . SER A 1 176 ? 16.728 -17.877 -9.244 1.00 41.59 176 SER A N 1
ATOM 1386 C CA . SER A 1 176 ? 17.402 -18.780 -8.273 1.00 41.59 176 SER A CA 1
ATOM 1387 C C . SER A 1 176 ? 17.692 -17.982 -6.979 1.00 41.59 176 SER A C 1
ATOM 1389 O O . SER A 1 176 ? 17.872 -16.772 -7.055 1.00 41.59 176 SER A O 1
ATOM 1391 N N . GLU A 1 177 ? 17.746 -18.540 -5.765 1.00 36.88 177 GLU A N 1
ATOM 1392 C CA . GLU A 1 177 ? 17.342 -19.877 -5.312 1.00 36.88 177 GLU A CA 1
ATOM 1393 C C . GLU A 1 177 ? 17.021 -19.884 -3.798 1.00 36.88 177 GLU A C 1
ATOM 1395 O O . GLU A 1 177 ? 17.402 -18.976 -3.067 1.00 36.88 177 GLU A O 1
ATOM 1400 N N . LYS A 1 178 ? 16.303 -20.927 -3.360 1.00 48.47 178 LYS A N 1
ATOM 1401 C CA . LYS A 1 178 ? 16.022 -21.389 -1.980 1.00 48.47 178 LYS A CA 1
ATOM 1402 C C . LYS A 1 178 ? 16.654 -20.608 -0.801 1.00 48.47 178 LYS A C 1
ATOM 1404 O O . LYS A 1 178 ? 17.849 -20.720 -0.546 1.00 48.47 178 LYS A O 1
ATOM 1409 N N . LEU A 1 179 ? 15.799 -20.111 0.099 1.00 35.12 179 LEU A N 1
ATOM 1410 C CA . LEU A 1 179 ? 15.974 -20.398 1.530 1.00 35.12 179 LEU A CA 1
ATOM 1411 C C . LEU A 1 179 ? 14.611 -20.624 2.196 1.00 35.12 179 LEU A C 1
ATOM 1413 O O . LEU A 1 179 ? 13.684 -19.834 2.023 1.00 35.12 179 LEU A O 1
ATOM 1417 N N . VAL A 1 180 ? 14.483 -21.726 2.934 1.00 45.66 180 VAL A N 1
ATOM 1418 C CA . VAL A 1 180 ? 13.254 -22.107 3.642 1.00 45.66 180 VAL A CA 1
ATOM 1419 C C . VAL A 1 180 ? 13.328 -21.613 5.085 1.00 45.66 180 VAL A C 1
ATOM 1421 O O . VAL A 1 180 ? 14.339 -21.781 5.761 1.00 45.66 180 VAL A O 1
ATOM 1424 N N . THR A 1 181 ? 12.241 -21.035 5.592 1.00 30.08 181 THR A N 1
ATOM 1425 C CA . THR A 1 181 ? 12.030 -20.857 7.035 1.00 30.08 181 THR A CA 1
ATOM 1426 C C . THR A 1 181 ? 10.554 -21.085 7.335 1.00 30.08 181 THR A C 1
ATOM 1428 O O . THR A 1 181 ? 9.693 -20.309 6.924 1.00 30.08 181 THR A O 1
ATOM 1431 N N . SER A 1 182 ? 10.274 -22.197 8.007 1.00 42.88 182 SER A N 1
ATOM 1432 C CA . SER A 1 182 ? 8.941 -22.720 8.302 1.00 42.88 182 SER A CA 1
ATOM 1433 C C . SER A 1 182 ? 8.467 -22.342 9.705 1.00 42.88 182 SER A C 1
ATOM 1435 O O . SER A 1 182 ? 9.152 -22.631 10.685 1.00 42.88 182 SER A O 1
ATOM 1437 N N . SER A 1 183 ? 7.268 -21.768 9.812 1.00 33.62 183 SER A N 1
ATOM 1438 C CA . SER A 1 183 ? 6.428 -21.785 11.021 1.00 33.62 183 SER A CA 1
ATOM 1439 C C . SER A 1 183 ? 5.016 -21.254 10.692 1.00 33.62 183 SER A C 1
ATOM 1441 O O . SER A 1 183 ? 4.859 -20.651 9.626 1.00 33.62 183 SER A O 1
ATOM 1443 N N . PRO A 1 184 ? 3.976 -21.578 11.482 1.00 46.66 184 PRO A N 1
ATOM 1444 C CA . PRO A 1 184 ? 3.158 -22.729 11.088 1.00 46.66 184 PRO A CA 1
ATOM 1445 C C . PRO A 1 184 ? 1.637 -22.454 11.136 1.00 46.66 184 PRO A C 1
ATOM 1447 O O . PRO A 1 184 ? 1.230 -21.440 11.689 1.00 46.66 184 PRO A O 1
ATOM 1450 N N . GLU A 1 185 ? 0.850 -23.400 10.597 1.00 42.62 185 GLU A N 1
ATOM 1451 C CA . GLU A 1 185 ? -0.620 -23.577 10.766 1.00 42.62 185 GLU A CA 1
ATOM 1452 C C . GLU A 1 185 ? -1.519 -22.400 10.270 1.00 42.62 185 GLU A C 1
ATOM 1454 O O . GLU A 1 185 ? -1.191 -21.229 10.415 1.00 42.62 185 GLU A O 1
ATOM 1459 N N . GLU A 1 186 ? -2.658 -22.575 9.592 1.00 44.44 186 GLU A N 1
ATOM 1460 C CA . GLU A 1 186 ? -3.376 -23.745 9.060 1.00 44.44 186 GLU A CA 1
ATOM 1461 C C . GLU A 1 186 ? -3.840 -23.424 7.618 1.00 44.44 186 GLU A C 1
ATOM 1463 O O . GLU A 1 186 ? -4.341 -22.327 7.380 1.00 44.44 186 GLU A O 1
ATOM 1468 N N . ASP A 1 187 ? -3.711 -24.362 6.669 1.00 41.91 187 ASP A N 1
ATOM 1469 C CA . ASP A 1 187 ? -4.618 -24.518 5.508 1.00 41.91 187 ASP A CA 1
ATOM 1470 C C . ASP A 1 187 ? -4.304 -25.843 4.788 1.00 41.91 187 ASP A C 1
ATOM 1472 O O . ASP A 1 187 ? -3.153 -26.089 4.409 1.00 41.91 187 ASP A O 1
ATOM 1476 N N . ILE A 1 188 ? -5.307 -26.702 4.582 1.00 49.44 188 ILE A N 1
ATOM 1477 C CA . ILE A 1 188 ? -5.150 -27.981 3.865 1.00 49.44 188 ILE A CA 1
ATOM 1478 C C . ILE A 1 188 ? -5.453 -27.736 2.381 1.00 49.44 188 ILE A C 1
ATOM 1480 O O . ILE A 1 188 ? -6.499 -28.113 1.854 1.00 49.44 188 ILE A O 1
ATOM 1484 N N . GLY A 1 189 ? -4.519 -27.056 1.712 1.00 55.56 189 GLY A N 1
ATOM 1485 C CA . GLY A 1 189 ? -4.642 -26.646 0.315 1.00 55.56 189 GLY A CA 1
ATOM 1486 C C . GLY A 1 189 ? -3.398 -26.970 -0.511 1.00 55.56 189 GLY A C 1
ATOM 1487 O O . GLY A 1 189 ? -2.310 -26.451 -0.255 1.00 55.56 189 GLY A O 1
ATOM 1488 N N . THR A 1 190 ? -3.560 -27.783 -1.560 1.00 65.75 190 THR A N 1
ATOM 1489 C CA . THR A 1 190 ? -2.537 -27.974 -2.603 1.00 65.75 190 THR A CA 1
ATOM 1490 C C . THR A 1 190 ? -2.205 -26.627 -3.244 1.00 65.75 190 THR A C 1
ATOM 1492 O O . THR A 1 190 ? -3.096 -25.961 -3.781 1.00 65.75 190 THR A O 1
ATOM 1495 N N . SER A 1 191 ? -0.938 -26.215 -3.211 1.00 79.50 191 SER A N 1
ATOM 1496 C CA . SER A 1 191 ? -0.531 -24.890 -3.691 1.00 79.50 191 SER A CA 1
ATOM 1497 C C . SER A 1 191 ? 0.115 -24.967 -5.076 1.00 79.50 191 SER A C 1
ATOM 1499 O O . SER A 1 191 ? 0.951 -25.824 -5.340 1.00 79.50 191 SER A O 1
ATOM 1501 N N . TYR A 1 192 ? -0.278 -24.078 -5.988 1.00 82.06 192 TYR A N 1
ATOM 1502 C CA . TYR A 1 192 ? 0.113 -24.138 -7.398 1.00 82.06 192 TYR A CA 1
ATOM 1503 C C . TYR A 1 192 ? 1.038 -22.973 -7.743 1.00 82.06 192 TYR A C 1
ATOM 1505 O O . TYR A 1 192 ? 0.617 -21.819 -7.687 1.00 82.06 192 TYR A O 1
ATOM 1513 N N . GLN A 1 193 ? 2.287 -23.244 -8.117 1.00 78.88 193 GLN A N 1
ATOM 1514 C CA . GLN A 1 193 ? 3.283 -22.214 -8.419 1.00 78.88 193 GLN A CA 1
ATOM 1515 C C . GLN A 1 193 ? 3.543 -22.088 -9.926 1.00 78.88 193 GLN A C 1
ATOM 1517 O O . GLN A 1 193 ? 3.770 -23.079 -10.616 1.00 78.88 193 GLN A O 1
ATOM 1522 N N . CYS A 1 194 ? 3.543 -20.859 -10.443 1.00 82.62 194 CYS A N 1
ATOM 1523 C CA . CYS A 1 194 ? 3.911 -20.553 -11.825 1.00 82.62 194 CYS A CA 1
ATOM 1524 C C . CYS A 1 194 ? 5.437 -20.514 -11.990 1.00 82.62 194 CYS A C 1
ATOM 1526 O O . CYS A 1 194 ? 6.084 -19.606 -11.474 1.00 82.62 194 CYS A O 1
ATOM 1528 N N . LYS A 1 195 ? 6.019 -21.423 -12.777 1.00 78.31 195 LYS A N 1
ATOM 1529 C CA . LYS A 1 195 ? 7.474 -21.500 -13.031 1.00 78.31 195 LYS A CA 1
ATOM 1530 C C . LY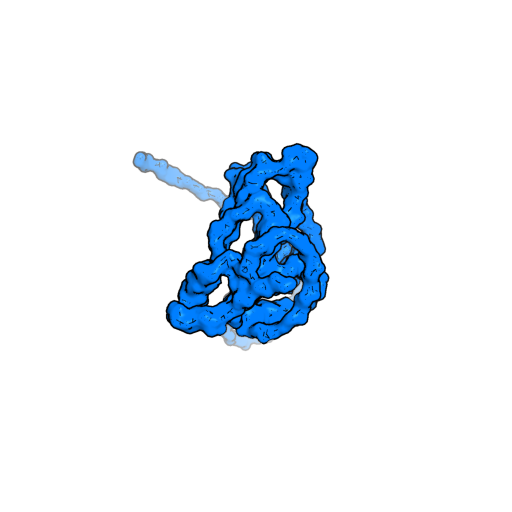S A 1 195 ? 8.043 -20.319 -13.839 1.00 78.31 195 LYS A C 1
ATOM 1532 O O . LYS A 1 195 ? 9.255 -20.198 -13.960 1.00 78.31 195 LYS A O 1
ATOM 1537 N N . LEU A 1 196 ? 7.192 -19.457 -14.411 1.00 75.25 196 LEU A N 1
ATOM 1538 C CA . LEU A 1 196 ? 7.611 -18.294 -15.214 1.00 75.25 196 LEU A CA 1
ATOM 1539 C C . LEU A 1 196 ? 7.794 -17.003 -14.396 1.00 75.25 196 LEU A C 1
ATOM 1541 O O . LEU A 1 196 ? 8.417 -16.063 -14.883 1.00 75.25 196 LEU A O 1
ATOM 1545 N N . CYS A 1 197 ? 7.247 -16.929 -13.179 1.00 76.00 197 CYS A N 1
ATOM 1546 C CA . CYS A 1 197 ? 7.415 -15.772 -12.283 1.00 76.00 197 CYS A CA 1
ATOM 1547 C C . CYS A 1 197 ? 7.358 -16.123 -10.782 1.00 76.00 197 CYS A C 1
ATOM 1549 O O . CYS A 1 197 ? 7.222 -15.239 -9.940 1.00 76.00 197 CYS A O 1
ATOM 1551 N N . ASN A 1 198 ? 7.419 -17.413 -10.445 1.00 75.44 198 ASN A N 1
ATOM 1552 C CA . ASN A 1 198 ? 7.394 -17.999 -9.101 1.00 75.44 198 ASN A CA 1
ATOM 1553 C C . ASN A 1 198 ? 6.191 -17.621 -8.209 1.00 75.44 198 ASN A C 1
ATOM 1555 O O . ASN A 1 198 ? 6.196 -17.925 -7.015 1.00 75.44 198 ASN A O 1
ATOM 1559 N N . ARG A 1 199 ? 5.131 -17.025 -8.774 1.00 76.06 199 ARG A N 1
ATOM 1560 C CA . ARG A 1 199 ? 3.879 -16.710 -8.065 1.00 76.06 199 ARG A CA 1
ATOM 1561 C C . ARG A 1 199 ? 3.116 -17.978 -7.683 1.00 76.06 199 ARG A C 1
ATOM 1563 O O . ARG A 1 199 ? 2.917 -18.847 -8.530 1.00 76.06 199 ARG A O 1
ATOM 1570 N N . THR A 1 200 ? 2.644 -18.039 -6.440 1.00 78.94 200 THR A N 1
ATOM 1571 C CA . THR A 1 200 ? 1.870 -19.165 -5.890 1.00 78.94 200 THR A CA 1
ATOM 1572 C C . THR A 1 200 ? 0.381 -18.825 -5.805 1.00 78.94 200 THR A C 1
ATOM 1574 O O . THR A 1 200 ? 0.009 -17.706 -5.458 1.00 78.94 200 THR A O 1
ATOM 1577 N N . PHE A 1 201 ? -0.470 -19.804 -6.106 1.00 83.81 201 PHE A N 1
ATOM 1578 C CA . PHE A 1 201 ? -1.923 -19.689 -6.188 1.00 83.81 201 PHE A CA 1
ATOM 1579 C C . PHE A 1 201 ? -2.595 -20.831 -5.414 1.00 83.81 201 PHE A C 1
ATOM 1581 O O . PHE A 1 201 ? -2.175 -21.980 -5.518 1.00 83.81 201 PHE A O 1
ATOM 1588 N N . ALA A 1 202 ? -3.692 -20.545 -4.710 1.00 80.31 202 ALA A N 1
ATOM 1589 C CA . ALA A 1 202 ? -4.475 -21.545 -3.967 1.00 80.31 202 ALA A CA 1
ATOM 1590 C C . ALA A 1 202 ? -5.410 -22.405 -4.854 1.00 80.31 202 ALA A C 1
ATOM 1592 O O . ALA A 1 202 ? -6.308 -23.073 -4.357 1.00 80.31 202 ALA A O 1
ATOM 1593 N N . SER A 1 203 ? -5.275 -22.350 -6.186 1.00 79.06 203 SER A N 1
ATOM 1594 C CA . SER A 1 203 ? -6.128 -23.112 -7.107 1.00 79.06 203 SER A CA 1
ATOM 1595 C C . SER A 1 203 ? -5.476 -23.326 -8.472 1.00 79.06 203 SER A C 1
ATOM 1597 O O . SER A 1 203 ? -4.936 -22.389 -9.073 1.00 79.06 203 SER A O 1
ATOM 1599 N N . LYS A 1 204 ? -5.641 -24.541 -9.011 1.00 81.88 204 LYS A N 1
ATOM 1600 C CA . LYS A 1 204 ? -5.227 -24.943 -10.364 1.00 81.88 204 LYS A CA 1
ATOM 1601 C C . LYS A 1 204 ? -5.820 -24.028 -11.442 1.00 81.88 204 LYS A C 1
ATOM 1603 O O . LYS A 1 204 ? -5.137 -23.680 -12.400 1.00 81.88 204 LYS A O 1
ATOM 1608 N N . HIS A 1 205 ? -7.058 -23.556 -11.262 1.00 82.88 205 HIS A N 1
ATOM 1609 C CA . HIS A 1 205 ? -7.685 -22.606 -12.188 1.00 82.88 205 HIS A CA 1
ATOM 1610 C C . HIS A 1 205 ? -7.034 -21.214 -12.129 1.00 82.88 205 HIS A C 1
ATOM 1612 O O . HIS A 1 205 ? -6.839 -20.580 -13.164 1.00 82.88 205 HIS A O 1
ATOM 1618 N N . ALA A 1 206 ? -6.652 -20.741 -10.938 1.00 83.38 206 ALA A N 1
ATOM 1619 C CA . ALA A 1 206 ? -6.055 -19.417 -10.769 1.00 83.38 206 ALA A CA 1
ATOM 1620 C C . ALA A 1 206 ? -4.669 -19.318 -11.432 1.00 83.38 206 ALA A C 1
ATOM 1622 O O . ALA A 1 206 ? -4.416 -18.356 -12.161 1.00 83.38 206 ALA A O 1
ATOM 1623 N N . VAL A 1 207 ? -3.812 -20.339 -11.281 1.00 82.12 207 VAL A N 1
ATOM 1624 C CA . VAL A 1 207 ? -2.527 -20.380 -12.004 1.00 82.12 207 VAL A CA 1
ATOM 1625 C C . VAL A 1 207 ? -2.731 -20.524 -13.521 1.00 82.12 207 VAL A C 1
ATOM 1627 O O . VAL A 1 207 ? -2.026 -19.876 -14.294 1.00 82.12 207 VAL A O 1
ATOM 1630 N N . LYS A 1 208 ? -3.749 -21.279 -13.969 1.00 83.00 208 LYS A N 1
ATOM 1631 C CA . LYS A 1 208 ? -4.078 -21.462 -15.396 1.00 83.00 208 LYS A CA 1
ATOM 1632 C C . LYS A 1 208 ? -4.570 -20.164 -16.061 1.00 83.00 208 LYS A C 1
ATOM 1634 O O . LYS A 1 208 ? -4.166 -19.818 -17.176 1.00 83.00 208 LYS A O 1
ATOM 1639 N N . LEU A 1 209 ? -5.382 -19.389 -15.341 1.00 84.44 209 LEU A N 1
ATOM 1640 C CA . LEU A 1 209 ? -5.843 -18.060 -15.750 1.00 84.44 209 LEU A CA 1
ATOM 1641 C C . LEU A 1 209 ? -4.699 -17.031 -15.779 1.00 84.44 209 LEU A C 1
ATOM 1643 O O . LEU A 1 209 ? -4.679 -16.145 -16.630 1.00 84.44 209 LEU A O 1
ATOM 1647 N N . HIS A 1 210 ? -3.728 -17.158 -14.876 1.00 84.00 210 HIS A N 1
ATOM 1648 C CA . HIS A 1 210 ? -2.524 -16.330 -14.856 1.00 84.00 210 HIS A CA 1
ATOM 1649 C C . HIS A 1 210 ? -1.550 -16.674 -16.000 1.00 84.00 210 HIS A C 1
ATOM 1651 O O . HIS A 1 210 ? -1.054 -15.766 -16.664 1.00 84.00 210 HIS A O 1
ATOM 1657 N N . LEU A 1 211 ? -1.313 -17.955 -16.302 1.00 83.00 211 LEU A N 1
ATOM 1658 C CA . LEU A 1 211 ? -0.449 -18.368 -17.419 1.00 83.00 211 LEU A CA 1
ATOM 1659 C C . LEU A 1 211 ? -0.977 -17.898 -18.783 1.00 83.00 211 LEU A C 1
ATOM 1661 O O . LEU A 1 211 ? -0.195 -17.482 -19.637 1.00 83.00 211 LEU A O 1
ATOM 1665 N N . SER A 1 212 ? -2.298 -17.891 -18.967 1.00 82.00 212 SER A N 1
ATOM 1666 C CA . SER A 1 212 ? -2.932 -17.322 -20.161 1.00 82.00 212 SER A CA 1
ATOM 1667 C C . SER A 1 212 ? -2.895 -15.785 -20.164 1.00 82.00 212 SER A C 1
ATOM 1669 O O . SER A 1 212 ? -2.382 -15.199 -21.113 1.00 82.00 212 SER A O 1
ATOM 1671 N N . LYS A 1 213 ? -3.360 -15.105 -19.102 1.00 78.69 213 LYS A N 1
ATOM 1672 C CA . LYS A 1 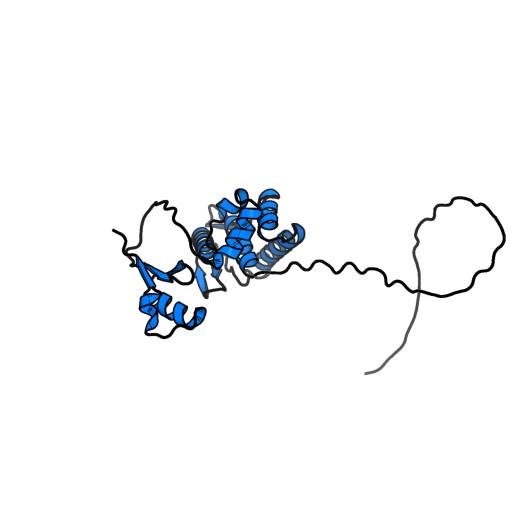213 ? -3.465 -13.626 -19.082 1.00 78.69 213 LYS A CA 1
ATOM 1673 C C . LYS A 1 213 ? -2.151 -12.864 -18.880 1.00 78.69 213 LYS A C 1
ATOM 1675 O O . LYS A 1 213 ? -2.065 -11.715 -19.295 1.00 78.69 213 LYS A O 1
ATOM 1680 N N . THR A 1 214 ? -1.159 -13.444 -18.205 1.00 78.06 214 THR A N 1
ATOM 1681 C CA . THR A 1 214 ? 0.118 -12.774 -17.878 1.00 78.06 214 THR A CA 1
ATOM 1682 C C . THR A 1 214 ? 1.280 -13.264 -18.740 1.00 78.06 214 THR A C 1
ATOM 1684 O O . THR A 1 214 ? 2.198 -12.492 -18.998 1.00 78.06 214 THR A O 1
ATOM 1687 N N . HIS A 1 215 ? 1.249 -14.521 -19.194 1.00 78.94 215 HIS A N 1
ATOM 1688 C CA . HIS A 1 215 ? 2.344 -15.130 -19.961 1.00 78.94 215 HIS A CA 1
ATOM 1689 C C . HIS A 1 215 ? 1.953 -15.571 -21.383 1.00 78.94 215 HIS A C 1
ATOM 1691 O O . HIS A 1 215 ? 2.810 -16.074 -22.106 1.00 78.94 215 HIS A O 1
ATOM 1697 N N . GLY A 1 216 ? 0.693 -15.383 -21.802 1.00 74.56 216 GLY A N 1
ATOM 1698 C CA . GLY A 1 216 ? 0.236 -15.658 -23.171 1.00 74.56 216 GLY A CA 1
ATOM 1699 C C . GLY A 1 216 ? 0.312 -17.129 -23.598 1.00 74.56 216 GLY A C 1
ATOM 1700 O O . GLY A 1 216 ? 0.330 -17.412 -24.791 1.00 74.56 216 GLY A O 1
ATOM 1701 N N . LYS A 1 217 ? 0.411 -18.071 -22.650 1.00 74.62 217 LYS A N 1
ATOM 1702 C CA . LYS A 1 217 ? 0.652 -19.492 -22.948 1.00 74.62 217 LYS A CA 1
ATOM 1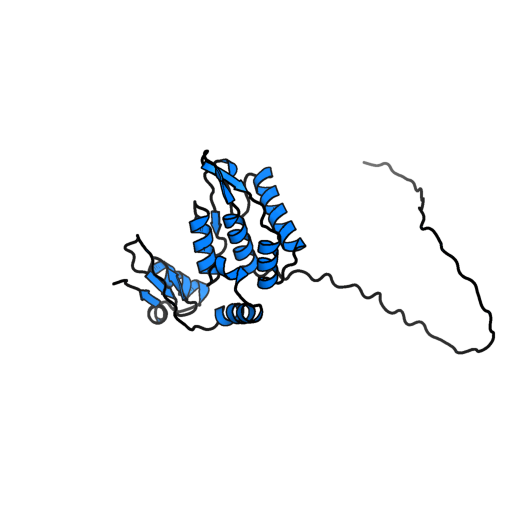703 C C . LYS A 1 217 ? -0.614 -20.233 -23.375 1.00 74.62 217 LYS A C 1
ATOM 1705 O O . LYS A 1 217 ? -1.686 -19.977 -22.821 1.00 74.62 217 LYS A O 1
ATOM 1710 N N . SER A 1 218 ? -0.463 -21.195 -24.291 1.00 59.09 218 SER A N 1
ATOM 1711 C CA . SER A 1 218 ? -1.556 -22.073 -24.734 1.00 59.09 218 SER A CA 1
ATOM 1712 C C . SER A 1 218 ? -2.057 -22.976 -23.593 1.00 59.09 218 SER A C 1
ATOM 1714 O O . SER A 1 218 ? -1.242 -23.373 -22.756 1.00 59.09 218 SER A O 1
ATOM 1716 N N . PRO A 1 219 ? -3.355 -23.339 -23.530 1.00 61.94 219 PRO A N 1
ATOM 1717 C CA . PRO A 1 219 ? -3.898 -24.226 -22.499 1.00 61.94 219 PRO A CA 1
ATOM 1718 C C . PRO A 1 219 ? -3.236 -25.606 -22.360 1.00 61.94 219 PRO A C 1
ATOM 1720 O O . PRO A 1 219 ? -3.408 -26.217 -21.296 1.00 61.94 219 PRO A O 1
ATOM 1723 N N . GLU A 1 220 ? -2.519 -26.084 -23.387 1.00 61.06 220 GLU A N 1
ATOM 1724 C CA . GLU A 1 220 ? -1.726 -27.325 -23.356 1.00 61.06 220 GLU A CA 1
ATOM 1725 C C . GLU A 1 220 ? -0.410 -27.156 -22.573 1.00 61.06 220 GLU A C 1
ATOM 1727 O O . GLU A 1 220 ? -0.136 -27.920 -21.646 1.00 61.06 220 GLU A O 1
ATOM 1732 N N . ASP A 1 221 ? 0.354 -26.096 -22.864 1.00 60.03 221 ASP A N 1
ATOM 1733 C CA . ASP A 1 221 ? 1.635 -25.751 -22.215 1.00 60.03 221 ASP A CA 1
ATOM 1734 C C . ASP A 1 221 ? 1.522 -25.551 -20.695 1.00 60.03 221 ASP A C 1
ATOM 1736 O O . ASP A 1 221 ? 2.522 -25.567 -19.974 1.00 60.03 221 ASP A O 1
ATOM 1740 N N . HIS A 1 222 ? 0.318 -25.289 -20.179 1.00 66.06 222 HIS A N 1
ATOM 1741 C CA . HIS A 1 222 ? 0.132 -24.870 -18.788 1.00 66.06 222 HIS A CA 1
ATOM 1742 C C . HIS A 1 222 ? 0.631 -25.901 -17.771 1.00 66.06 222 HIS A C 1
ATOM 1744 O O . HIS A 1 222 ? 1.109 -25.498 -16.716 1.00 66.06 222 HIS A O 1
ATOM 1750 N N . LEU A 1 223 ? 0.605 -27.200 -18.087 1.00 66.31 223 LEU A N 1
ATOM 1751 C CA . LEU A 1 223 ? 1.159 -28.241 -17.209 1.00 66.31 223 LEU A CA 1
ATOM 1752 C C . LEU A 1 223 ? 2.691 -28.149 -17.081 1.00 66.31 223 LEU A C 1
ATOM 1754 O O . LEU A 1 223 ? 3.238 -28.401 -16.009 1.00 66.31 223 LEU A O 1
ATOM 1758 N N . LEU A 1 224 ? 3.390 -27.714 -18.135 1.00 67.38 224 LEU A N 1
ATOM 1759 C CA . LEU A 1 224 ? 4.845 -27.534 -18.110 1.00 67.38 224 LEU A CA 1
ATOM 1760 C C . LEU A 1 224 ? 5.248 -26.408 -17.151 1.00 67.38 224 LEU A C 1
ATOM 1762 O O . LEU A 1 224 ? 6.264 -26.519 -16.464 1.00 67.38 224 LEU A O 1
ATOM 1766 N N . TYR A 1 225 ? 4.433 -25.354 -17.056 1.00 67.81 225 TYR A N 1
ATOM 1767 C CA . TYR A 1 225 ? 4.722 -24.144 -16.278 1.00 67.81 225 TYR A CA 1
ATOM 1768 C C . TYR A 1 225 ? 4.070 -24.087 -14.887 1.00 67.81 225 TYR A C 1
ATOM 1770 O O . TYR A 1 225 ? 4.225 -23.078 -14.199 1.00 67.81 225 TYR A O 1
ATOM 1778 N N . VAL A 1 226 ? 3.400 -25.152 -14.438 1.00 76.56 226 VAL A N 1
ATOM 1779 C CA . VAL A 1 226 ? 2.904 -25.291 -13.058 1.00 76.56 226 VAL A CA 1
ATOM 1780 C C . VAL A 1 226 ? 3.791 -26.255 -12.268 1.00 76.56 226 VAL A C 1
ATOM 1782 O O . VAL A 1 226 ? 4.151 -27.327 -12.756 1.00 76.56 226 VAL A O 1
ATOM 1785 N N . SER A 1 227 ? 4.159 -25.872 -11.046 1.00 76.88 227 SER A N 1
ATOM 1786 C CA . SER A 1 227 ? 4.601 -26.793 -9.992 1.00 76.88 227 SER A CA 1
ATOM 1787 C C . SER A 1 227 ? 3.450 -26.970 -9.008 1.00 76.88 227 SER A C 1
ATOM 1789 O O . SER A 1 227 ? 2.936 -25.978 -8.492 1.00 76.88 227 SER A O 1
ATOM 1791 N N . GLU A 1 228 ? 3.044 -28.208 -8.747 1.00 74.94 228 GLU A N 1
ATOM 1792 C CA . GLU A 1 228 ? 2.044 -28.522 -7.721 1.00 74.94 228 GLU A CA 1
ATOM 1793 C C . GLU A 1 228 ? 2.821 -28.854 -6.443 1.00 74.94 228 GLU A C 1
ATOM 1795 O O . GLU A 1 228 ? 3.558 -29.834 -6.393 1.00 74.94 228 GLU A O 1
ATOM 1800 N N . LEU A 1 229 ? 2.757 -27.959 -5.455 1.00 72.69 229 LEU A N 1
ATOM 1801 C CA . LEU A 1 229 ? 3.388 -28.122 -4.149 1.00 72.69 229 LEU A CA 1
ATOM 1802 C C . LEU A 1 229 ? 2.347 -28.688 -3.186 1.00 72.69 229 LEU A C 1
ATOM 1804 O O . LEU A 1 229 ? 1.595 -27.951 -2.535 1.00 72.69 229 LEU A O 1
ATOM 1808 N N . GLU A 1 230 ? 2.336 -30.014 -3.120 1.00 54.62 230 GLU A N 1
ATOM 1809 C CA . GLU A 1 230 ? 1.855 -30.765 -1.967 1.00 54.62 230 GLU A CA 1
ATOM 1810 C C . GLU A 1 230 ? 2.863 -30.587 -0.821 1.00 54.62 230 GLU A C 1
ATOM 1812 O O . GLU A 1 230 ? 4.077 -30.616 -1.039 1.00 54.62 230 GLU A O 1
ATOM 1817 N N . LYS A 1 231 ? 2.369 -30.370 0.401 1.00 50.88 231 LYS A N 1
ATOM 1818 C CA . LYS A 1 231 ? 3.198 -30.404 1.609 1.00 50.88 231 LYS A CA 1
ATOM 1819 C C . LYS A 1 231 ? 3.023 -31.765 2.272 1.00 50.88 231 LYS A C 1
ATOM 1821 O O . LYS A 1 231 ? 1.914 -32.084 2.695 1.00 50.88 231 LYS A O 1
ATOM 1826 N N . GLN A 1 232 ? 4.116 -32.519 2.338 1.00 38.62 232 GLN A N 1
ATOM 1827 C CA . GLN A 1 232 ? 4.328 -33.543 3.364 1.00 38.62 232 GLN A CA 1
ATOM 1828 C C . GLN A 1 232 ? 4.768 -32.868 4.670 1.00 38.62 232 GLN A C 1
ATOM 1830 O O . GLN A 1 232 ? 5.337 -31.752 4.576 1.00 38.62 232 GLN A O 1
#

Nearest PDB structures (foldseek):
  2lvh-assembly1_A  TM=9.048E-01  e=2.603E-02  Acidianus filamentous virus 1 (isolate Yellowstone)
  2lt7-assembly1_A  TM=3.506E-01  e=4.379E-02  Homo sapiens
  8wh0-assembly1_E  TM=1.975E-01  e=8.912E+00  Monkeypox virus